Protein AF-A0A359G5R8-F1 (afdb_monomer)

Mean predicted aligned error: 10.78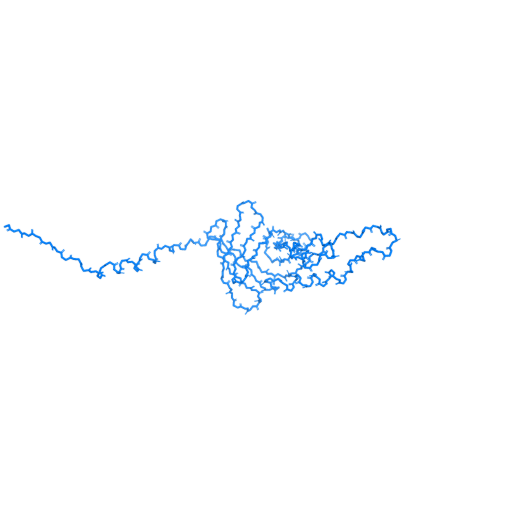 Å

Solvent-accessible surface area (backbone atoms only — not comparable to full-atom values): 10399 Å² total; per-residue (Å²): 138,81,87,88,82,82,87,82,71,76,69,67,63,61,62,54,60,67,60,62,74,72,73,79,70,81,70,59,66,68,80,46,75,49,66,37,45,25,67,41,64,44,44,51,71,41,53,63,79,73,74,83,76,75,92,55,101,80,64,80,78,71,73,51,73,66,58,50,49,52,50,28,51,50,48,42,71,66,47,78,53,42,57,61,7,32,44,35,42,36,26,46,47,97,46,29,34,45,24,44,38,22,40,44,64,92,53,80,71,40,65,34,36,35,42,30,56,87,94,52,61,38,40,36,41,38,38,88,89,46,75,47,64,29,37,65,44,69,42,65,85,42,96,93,48,77,40,16,30,24,39,36,32,84,42,36,69,65,49,32,70,76,40,65,89,49,53,58,71,39,31,35,37,37,41,35,29,79,30,72,96

Structure (mmCIF, N/CA/C/O backbone):
data_AF-A0A359G5R8-F1
#
_entry.id   AF-A0A359G5R8-F1
#
loop_
_atom_site.group_PDB
_atom_site.id
_atom_site.type_symbol
_atom_site.label_atom_id
_atom_site.label_alt_id
_atom_site.label_comp_id
_atom_site.label_asym_id
_atom_site.label_entity_id
_atom_site.label_seq_id
_atom_site.pdbx_PDB_ins_code
_atom_site.Cartn_x
_atom_site.Cartn_y
_atom_site.Cartn_z
_atom_site.occupancy
_atom_site.B_iso_or_equiv
_atom_site.auth_seq_id
_atom_site.auth_comp_id
_atom_site.auth_asym_id
_atom_site.auth_atom_id
_atom_site.pdbx_PDB_model_num
ATOM 1 N N . MET A 1 1 ? -23.939 -38.063 70.266 1.00 45.81 1 MET A N 1
ATOM 2 C CA . MET A 1 1 ? -22.765 -38.152 69.369 1.00 45.81 1 MET A CA 1
ATOM 3 C C . MET A 1 1 ? -23.218 -39.040 68.220 1.00 45.81 1 MET A C 1
ATOM 5 O O . MET A 1 1 ? -23.636 -40.144 68.510 1.00 45.81 1 MET A O 1
ATOM 9 N N . THR A 1 2 ? -23.383 -38.600 66.973 1.00 36.69 2 THR A N 1
ATOM 10 C CA . THR A 1 2 ? -22.440 -37.841 66.140 1.00 36.69 2 THR A CA 1
ATOM 11 C C . THR A 1 2 ? -23.207 -37.285 64.925 1.00 36.69 2 THR A C 1
ATOM 13 O O . THR A 1 2 ? -23.845 -38.054 64.215 1.00 36.69 2 THR A O 1
ATOM 16 N N . THR A 1 3 ? -23.170 -35.973 64.682 1.00 45.62 3 THR A N 1
ATOM 17 C CA . THR A 1 3 ? -23.348 -35.385 63.332 1.00 45.62 3 THR A CA 1
ATOM 18 C C . THR A 1 3 ? -22.012 -35.567 62.597 1.00 45.62 3 THR A C 1
ATOM 20 O O . THR A 1 3 ? -20.987 -35.470 63.279 1.00 45.62 3 THR A O 1
ATOM 23 N N . PRO A 1 4 ? -21.945 -35.800 61.268 1.00 53.62 4 PRO A N 1
ATOM 24 C CA . PRO A 1 4 ? -22.135 -34.711 60.288 1.00 53.62 4 PRO A CA 1
ATOM 25 C C . PRO A 1 4 ? -22.633 -35.242 58.901 1.00 53.62 4 PRO A C 1
ATOM 27 O O . PRO A 1 4 ? -23.044 -36.389 58.826 1.00 53.62 4 PRO A O 1
ATOM 30 N N . LEU A 1 5 ? -22.697 -34.568 57.744 1.00 40.78 5 LEU A N 1
ATOM 31 C CA . LEU A 1 5 ? -22.328 -33.246 57.226 1.00 40.78 5 LEU A CA 1
ATOM 32 C C . LEU A 1 5 ? -23.164 -33.023 55.936 1.00 40.78 5 LEU A C 1
ATOM 34 O O . LEU A 1 5 ? -23.549 -33.971 55.255 1.00 40.78 5 LEU A O 1
ATOM 38 N N . ARG A 1 6 ? -23.458 -31.759 55.630 1.00 49.22 6 ARG A N 1
ATOM 39 C CA . ARG A 1 6 ? -24.268 -31.259 54.505 1.00 49.22 6 ARG A CA 1
ATOM 40 C C . ARG A 1 6 ? -23.748 -31.626 53.102 1.00 49.22 6 ARG A C 1
ATOM 42 O O . ARG A 1 6 ? -22.568 -31.475 52.823 1.00 49.22 6 ARG A O 1
ATOM 49 N N . ASN A 1 7 ? -24.708 -31.951 52.229 1.00 56.34 7 ASN A N 1
ATOM 50 C CA . ASN A 1 7 ? -24.998 -31.369 50.903 1.00 56.34 7 ASN A CA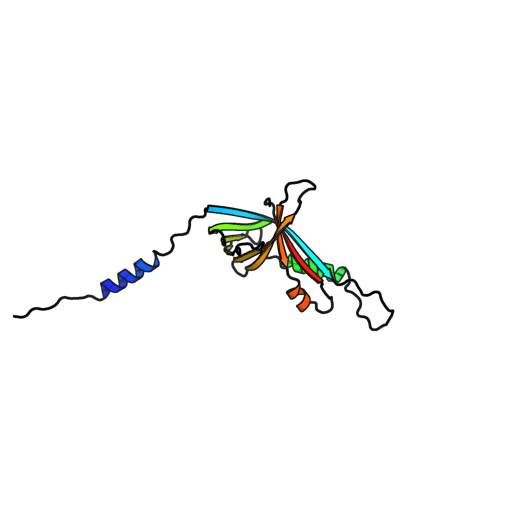 1
ATOM 51 C C . ASN A 1 7 ? -23.900 -30.536 50.204 1.00 56.34 7 ASN A C 1
ATOM 53 O O . ASN A 1 7 ? -23.589 -29.439 50.664 1.00 56.34 7 ASN A O 1
ATOM 57 N N . THR A 1 8 ? -23.518 -30.944 48.991 1.00 44.78 8 THR A N 1
ATOM 58 C CA . THR A 1 8 ? -23.083 -30.029 47.921 1.00 44.78 8 THR A CA 1
ATOM 59 C C . THR A 1 8 ? -23.628 -30.504 46.571 1.00 44.78 8 THR A C 1
ATOM 61 O O . THR A 1 8 ? -23.143 -31.449 45.956 1.00 44.78 8 THR A O 1
ATOM 64 N N . SER A 1 9 ? -24.699 -29.842 46.131 1.00 51.94 9 SER A N 1
ATOM 65 C CA . SER A 1 9 ? -25.344 -30.056 44.835 1.00 51.94 9 SER A CA 1
ATOM 66 C C . SER A 1 9 ? -24.442 -29.572 43.681 1.00 51.94 9 SER A C 1
ATOM 68 O O . SER A 1 9 ? -23.981 -28.430 43.721 1.00 51.94 9 SER A O 1
ATOM 70 N N . PRO A 1 10 ? -24.232 -30.375 42.621 1.00 51.50 10 PRO A N 1
ATOM 71 C CA . PRO A 1 10 ? -23.293 -30.074 41.531 1.00 51.50 10 PRO A CA 1
ATOM 72 C C . PRO A 1 10 ? -23.739 -28.922 40.613 1.00 51.50 10 PRO A C 1
ATOM 74 O O . PRO A 1 10 ? -22.965 -28.462 39.778 1.00 51.50 10 PRO A O 1
ATOM 77 N N . GLN A 1 11 ? -24.967 -28.417 40.769 1.00 50.72 11 GLN A N 1
ATOM 78 C CA . GLN A 1 11 ? -25.509 -27.361 39.908 1.00 50.72 11 GLN A CA 1
ATOM 79 C C . GLN A 1 11 ? -24.994 -25.950 40.238 1.00 50.72 11 GLN A C 1
ATOM 81 O O . GLN A 1 11 ? -25.035 -25.079 39.375 1.00 50.72 11 GLN A O 1
ATOM 86 N N . LEU A 1 12 ? -24.444 -25.720 41.438 1.00 47.97 12 LEU A N 1
ATOM 87 C CA . LEU A 1 12 ? -23.851 -24.422 41.793 1.00 47.97 12 LEU A CA 1
ATOM 88 C C . LEU A 1 12 ? -22.466 -24.190 41.164 1.00 47.97 12 LEU A C 1
ATOM 90 O O . LEU A 1 12 ? -22.088 -23.039 40.967 1.00 47.97 12 LEU A O 1
ATOM 94 N N . LEU A 1 13 ? -21.727 -25.247 40.799 1.00 48.03 13 LEU A N 1
ATOM 95 C CA . LEU A 1 13 ? -20.424 -25.096 40.135 1.00 48.03 13 LEU A CA 1
ATOM 96 C C . LEU A 1 13 ? -20.556 -24.707 38.653 1.00 48.03 13 LEU A C 1
ATOM 98 O O . LEU A 1 13 ? -19.717 -23.975 38.136 1.00 48.03 13 LEU A O 1
ATOM 102 N N . ALA A 1 14 ? -21.613 -25.162 37.974 1.00 48.62 14 ALA A N 1
ATOM 103 C CA . ALA A 1 14 ? -21.797 -24.911 36.543 1.00 48.62 14 ALA A CA 1
ATOM 104 C C . ALA A 1 14 ? -22.189 -23.453 36.231 1.00 48.62 14 ALA A C 1
ATOM 106 O O . ALA A 1 14 ? -21.777 -22.914 35.207 1.00 48.62 14 ALA A O 1
ATOM 107 N N . ALA A 1 15 ? -22.925 -22.784 37.125 1.00 47.44 15 ALA A N 1
ATOM 108 C CA . ALA A 1 15 ? -23.324 -21.388 36.929 1.00 47.44 15 ALA A CA 1
ATOM 109 C C . ALA A 1 15 ? -22.165 -20.389 37.135 1.00 47.44 15 ALA A C 1
ATOM 111 O O . ALA A 1 15 ? -22.156 -19.323 36.526 1.00 47.44 15 ALA A O 1
ATOM 112 N N . ALA A 1 16 ? -21.158 -20.739 37.945 1.00 49.91 16 ALA A N 1
ATOM 113 C CA . ALA A 1 16 ? -19.998 -19.880 38.190 1.00 49.91 16 ALA A CA 1
ATOM 114 C C . ALA A 1 16 ? -19.023 -19.834 36.997 1.00 49.91 16 ALA A C 1
ATOM 116 O O . ALA A 1 16 ? -18.408 -18.801 36.749 1.00 49.91 16 ALA A O 1
ATOM 117 N N . ALA A 1 17 ? -18.918 -20.916 36.218 1.00 45.03 17 ALA A N 1
ATOM 118 C CA . ALA A 1 17 ? -18.025 -20.971 35.057 1.00 45.03 17 ALA A CA 1
ATOM 119 C C . ALA A 1 17 ? -18.526 -20.134 33.863 1.00 45.03 17 ALA A C 1
ATOM 121 O O . ALA A 1 17 ? -17.714 -19.636 33.089 1.00 45.03 17 ALA A O 1
ATOM 122 N N . ALA A 1 18 ? -19.841 -19.926 33.731 1.00 48.44 18 ALA A N 1
ATOM 123 C CA . ALA A 1 18 ? -20.414 -19.133 32.640 1.00 48.44 18 ALA A CA 1
ATOM 124 C C . ALA A 1 18 ? -20.313 -17.610 32.864 1.00 48.44 18 ALA A C 1
ATOM 126 O O . ALA A 1 18 ? -20.265 -16.862 31.891 1.00 48.44 18 ALA A O 1
ATOM 127 N N . LEU A 1 19 ? -20.233 -17.133 34.116 1.00 48.88 19 LEU A N 1
ATOM 128 C CA . LEU A 1 19 ? -20.060 -15.700 34.406 1.00 48.88 19 LEU A CA 1
ATOM 129 C C . LEU A 1 19 ? -18.599 -15.222 34.331 1.00 48.88 19 LEU A C 1
ATOM 131 O O . LEU A 1 19 ? -18.364 -14.035 34.125 1.00 48.88 19 LEU A O 1
ATOM 135 N N . LEU A 1 20 ? -17.614 -16.117 34.461 1.00 46.56 20 LEU A N 1
ATOM 136 C CA . LEU A 1 20 ? -16.190 -15.748 34.462 1.00 46.56 20 LEU A CA 1
ATOM 137 C C . LEU A 1 20 ? -15.604 -15.486 33.062 1.00 46.56 20 LEU A C 1
ATOM 139 O O . LEU A 1 20 ? -14.573 -14.831 32.960 1.00 46.56 20 LEU A O 1
ATOM 143 N N . LEU A 1 21 ? -16.265 -15.921 31.983 1.00 49.50 21 LEU A N 1
ATOM 144 C CA . LEU A 1 21 ? -15.821 -15.656 30.602 1.00 49.50 21 LEU A CA 1
ATOM 145 C C . LEU A 1 21 ? -16.296 -14.306 30.038 1.00 49.50 21 LEU A C 1
ATOM 147 O O . LEU A 1 21 ? -15.814 -13.890 28.990 1.00 49.50 21 LEU A O 1
ATOM 151 N N . ALA A 1 22 ? -17.202 -13.603 30.723 1.00 51.53 22 ALA A N 1
ATOM 152 C CA . ALA A 1 22 ? -17.686 -12.287 30.297 1.00 51.53 22 ALA A CA 1
ATOM 153 C C . ALA A 1 22 ? -16.902 -11.109 30.915 1.00 51.53 22 ALA A C 1
ATOM 155 O O . ALA A 1 22 ? -17.169 -9.959 30.581 1.00 51.53 22 ALA A O 1
ATOM 156 N N . ALA A 1 23 ? -15.948 -11.376 31.817 1.00 47.00 23 ALA A N 1
ATOM 157 C CA . ALA A 1 23 ? -15.304 -10.357 32.654 1.00 47.00 23 ALA A CA 1
ATOM 158 C C . ALA A 1 23 ? -13.842 -10.026 32.276 1.00 47.00 23 ALA A C 1
ATOM 160 O O . ALA A 1 23 ? -13.153 -9.379 33.056 1.00 47.00 23 ALA A O 1
ATOM 161 N N . CYS A 1 24 ? -13.356 -10.439 31.098 1.00 52.59 24 CYS A N 1
ATOM 162 C CA . CYS A 1 24 ? -11.994 -10.116 30.630 1.00 52.59 24 CYS A CA 1
ATOM 163 C C . CYS A 1 24 ? -11.942 -9.349 29.297 1.00 52.59 24 CYS A C 1
ATOM 165 O O . CYS A 1 24 ? -10.911 -9.354 28.633 1.00 52.59 24 CYS A O 1
ATOM 167 N N . SER A 1 25 ? -13.016 -8.660 28.907 1.00 51.50 25 SER A N 1
ATOM 168 C CA . SER A 1 25 ? -12.955 -7.650 27.841 1.00 51.50 25 SER A CA 1
ATOM 169 C C . SER A 1 25 ? -13.329 -6.285 28.400 1.00 51.50 25 SER A C 1
ATOM 171 O O . SER A 1 25 ? -14.321 -5.685 27.994 1.00 51.50 25 SER A O 1
ATOM 173 N N . GLU A 1 26 ? -12.525 -5.769 29.331 1.00 51.66 26 GLU A N 1
ATOM 174 C CA . GLU A 1 26 ? -12.344 -4.319 29.362 1.00 51.66 26 GLU A CA 1
ATOM 175 C C . GLU A 1 26 ? -11.724 -3.961 28.010 1.00 51.66 26 GLU A C 1
ATOM 177 O O . GLU A 1 26 ? -10.530 -4.155 27.794 1.00 51.66 26 GLU A O 1
ATOM 182 N N . LYS A 1 27 ? -12.563 -3.549 27.050 1.00 57.28 27 LYS A N 1
ATOM 183 C CA . LYS A 1 27 ? -12.074 -2.873 25.852 1.00 57.28 27 LYS A CA 1
ATOM 184 C C . LYS A 1 27 ? -11.288 -1.675 26.359 1.00 57.28 27 LYS A C 1
ATOM 186 O O . LYS A 1 27 ? -11.877 -0.776 26.958 1.00 57.28 27 LYS A O 1
ATOM 191 N N . THR A 1 28 ? -9.977 -1.694 26.166 1.00 63.53 28 THR A N 1
ATOM 192 C CA . THR A 1 28 ? -9.157 -0.501 26.323 1.00 63.53 28 THR A CA 1
ATOM 193 C C . THR A 1 28 ? -9.787 0.587 25.462 1.00 63.53 28 THR A C 1
ATOM 195 O O . THR A 1 28 ? -10.056 0.379 24.280 1.00 63.53 28 THR A O 1
ATOM 198 N N . GLU A 1 29 ? -10.156 1.698 26.094 1.00 82.25 29 GLU A N 1
ATOM 199 C CA . GLU A 1 29 ? -10.833 2.805 25.427 1.00 82.25 29 GLU A CA 1
ATOM 200 C C . GLU A 1 29 ? -9.934 3.345 24.307 1.00 82.25 29 GLU A C 1
ATOM 202 O O . GLU A 1 29 ? -8.740 3.572 24.515 1.00 82.25 29 GLU A O 1
ATOM 207 N N . THR A 1 30 ? -10.495 3.534 23.111 1.00 87.75 30 THR A N 1
ATOM 208 C CA . THR A 1 30 ? -9.775 4.159 21.999 1.00 87.75 30 THR A CA 1
ATOM 209 C C . THR A 1 30 ? -9.411 5.587 22.386 1.00 87.75 30 THR A C 1
ATOM 211 O O . THR A 1 30 ? -10.293 6.400 22.656 1.00 87.75 30 THR A O 1
ATOM 214 N N . PHE A 1 31 ? -8.122 5.919 22.382 1.00 91.12 31 PHE A N 1
ATOM 215 C CA . PHE A 1 31 ? -7.662 7.270 22.722 1.00 91.12 31 PHE A CA 1
ATOM 216 C C . PHE A 1 31 ? -7.248 8.092 21.496 1.00 91.12 31 PHE A C 1
ATOM 218 O O . PHE A 1 31 ? -7.104 9.311 21.593 1.00 91.12 31 PHE A O 1
ATOM 225 N N . TYR A 1 32 ? -7.048 7.453 20.340 1.00 92.44 32 TYR A N 1
ATOM 226 C CA . TYR A 1 32 ? -6.721 8.126 19.086 1.00 92.44 32 TYR A CA 1
ATOM 227 C C . TYR A 1 32 ? -7.211 7.310 17.887 1.00 92.44 32 TYR A C 1
ATOM 229 O O . TYR A 1 32 ? -7.066 6.092 17.866 1.00 92.44 32 TYR A O 1
ATOM 237 N N . THR A 1 33 ? -7.741 7.992 16.874 1.00 95.62 33 THR A N 1
ATOM 238 C CA . THR A 1 33 ? -8.158 7.381 15.608 1.00 95.62 33 THR A CA 1
ATOM 239 C C . THR A 1 33 ? -7.456 8.086 14.460 1.00 95.62 33 THR A C 1
ATOM 241 O O . THR A 1 33 ? -7.509 9.314 14.351 1.00 95.62 33 THR A O 1
ATOM 244 N N . ALA A 1 34 ? -6.841 7.309 13.573 1.00 95.81 34 ALA A N 1
ATOM 245 C CA . ALA A 1 34 ? -6.299 7.794 12.312 1.00 95.81 34 ALA A CA 1
ATOM 246 C C . ALA A 1 34 ? -7.020 7.120 11.148 1.00 95.81 34 ALA A C 1
ATOM 248 O O . ALA A 1 34 ? -7.109 5.897 11.084 1.00 95.81 34 ALA A O 1
ATOM 249 N N . ARG A 1 35 ? -7.511 7.917 10.201 1.00 97.56 35 ARG A N 1
ATOM 250 C CA . ARG A 1 35 ? -8.093 7.420 8.955 1.00 97.56 35 ARG A CA 1
ATOM 251 C C . ARG A 1 35 ? -7.178 7.773 7.794 1.00 97.56 35 ARG A C 1
ATOM 253 O O . ARG A 1 35 ? -6.725 8.911 7.703 1.00 97.56 35 ARG A O 1
ATOM 260 N N . TYR A 1 36 ? -6.940 6.802 6.924 1.00 97.94 36 TYR A N 1
ATOM 261 C CA . TYR A 1 36 ? -6.116 6.896 5.727 1.00 97.94 36 TYR A CA 1
ATOM 262 C C . TYR A 1 36 ? -6.964 6.530 4.514 1.00 97.94 36 TYR A C 1
ATOM 264 O O . TYR A 1 36 ? -7.083 5.357 4.160 1.00 97.94 36 TYR A O 1
ATOM 272 N N . ASP A 1 37 ? -7.587 7.536 3.904 1.00 98.19 37 ASP A N 1
ATOM 273 C CA . ASP A 1 37 ? -8.301 7.376 2.638 1.00 98.19 37 ASP A CA 1
ATOM 274 C C . ASP A 1 37 ? -7.290 7.297 1.490 1.00 98.19 37 ASP A C 1
ATOM 276 O O . ASP A 1 37 ? -6.455 8.194 1.331 1.00 98.19 37 ASP A O 1
ATOM 280 N N . ILE A 1 38 ? -7.353 6.222 0.701 1.00 98.31 38 ILE A N 1
ATOM 281 C CA . ILE A 1 38 ? -6.423 5.982 -0.403 1.00 98.31 38 ILE A CA 1
ATOM 282 C C . ILE A 1 38 ? -6.845 6.821 -1.603 1.00 98.31 38 ILE A C 1
ATOM 284 O O . ILE A 1 38 ? -7.940 6.672 -2.133 1.00 98.31 38 ILE A O 1
ATOM 288 N N . LEU A 1 39 ? -5.961 7.699 -2.064 1.00 98.00 39 LEU A N 1
ATOM 289 C CA . LEU A 1 39 ? -6.188 8.549 -3.231 1.00 98.00 39 LEU A CA 1
ATOM 290 C C . LEU A 1 39 ? -5.790 7.850 -4.528 1.00 98.00 39 LEU A C 1
ATOM 292 O O . LEU A 1 39 ? -6.471 7.980 -5.543 1.00 98.00 39 LEU A O 1
ATOM 296 N N . ARG A 1 40 ? -4.672 7.125 -4.499 1.00 98.00 40 ARG A N 1
ATOM 297 C CA . ARG A 1 40 ? -4.135 6.389 -5.645 1.00 98.00 40 ARG A CA 1
ATOM 298 C C . ARG A 1 40 ? -3.138 5.336 -5.192 1.00 98.00 40 ARG A C 1
ATOM 300 O O . ARG A 1 40 ? -2.542 5.450 -4.120 1.00 98.00 40 ARG A O 1
ATOM 307 N N . VAL A 1 41 ? -2.938 4.355 -6.060 1.00 98.56 41 VAL A N 1
ATOM 308 C CA . VAL A 1 41 ? -1.945 3.298 -5.893 1.00 98.56 41 VAL A CA 1
ATOM 309 C C . VAL A 1 41 ? -1.023 3.307 -7.099 1.00 98.56 41 VAL A C 1
ATOM 311 O O . VAL A 1 41 ? -1.492 3.349 -8.234 1.00 98.56 41 VAL A O 1
ATOM 314 N N . GLU A 1 42 ? 0.280 3.266 -6.856 1.00 98.44 42 GLU A N 1
ATOM 315 C CA . GLU A 1 42 ? 1.299 3.189 -7.901 1.00 98.44 42 GLU A CA 1
ATOM 316 C C . GLU A 1 42 ? 2.330 2.117 -7.577 1.00 98.44 42 GLU A C 1
ATOM 318 O O . GLU A 1 42 ? 2.511 1.725 -6.423 1.00 98.44 42 GLU A O 1
ATOM 323 N N . ALA A 1 43 ? 3.034 1.672 -8.611 1.00 98.50 43 ALA A N 1
ATOM 324 C CA . ALA A 1 43 ? 4.156 0.763 -8.488 1.00 98.50 43 ALA A CA 1
ATOM 325 C C . ALA A 1 43 ? 5.432 1.433 -8.996 1.00 98.50 43 ALA A C 1
ATOM 327 O O . ALA A 1 43 ? 5.420 2.114 -10.021 1.00 98.50 43 ALA A O 1
ATOM 328 N N . LEU A 1 44 ? 6.536 1.202 -8.293 1.00 97.62 44 LEU A N 1
ATOM 329 C CA . LEU A 1 44 ? 7.882 1.492 -8.777 1.00 97.62 44 LEU A CA 1
ATOM 330 C C . LEU A 1 44 ? 8.575 0.152 -9.012 1.00 97.62 44 LEU A C 1
ATOM 332 O O . LEU A 1 44 ? 8.693 -0.658 -8.090 1.00 97.62 44 LEU A O 1
ATOM 336 N N . VAL A 1 45 ? 9.019 -0.057 -10.248 1.00 97.75 45 VAL A N 1
ATOM 337 C CA . VAL A 1 45 ? 9.707 -1.268 -10.694 1.00 97.75 45 VAL A CA 1
ATOM 338 C C . VAL A 1 45 ? 11.038 -0.843 -11.290 1.00 97.75 45 VAL A C 1
ATOM 340 O O . VAL A 1 45 ? 11.081 -0.112 -12.274 1.00 97.75 45 VAL A O 1
ATOM 343 N N . GLU A 1 46 ? 12.125 -1.297 -10.685 1.00 94.62 46 GLU A N 1
ATOM 344 C CA . GLU A 1 46 ? 13.485 -1.022 -11.132 1.00 94.62 46 GLU A CA 1
ATOM 345 C C . GLU A 1 46 ? 14.189 -2.345 -11.407 1.00 94.62 46 GLU A C 1
ATOM 347 O O . GLU A 1 46 ? 14.087 -3.290 -10.621 1.00 94.62 46 GLU A O 1
ATOM 352 N N . GLN A 1 47 ? 14.945 -2.393 -12.497 1.00 91.81 47 GLN A N 1
ATOM 353 C CA . GLN A 1 47 ? 15.837 -3.496 -12.849 1.00 91.81 47 GLN A CA 1
ATOM 354 C C . GLN A 1 47 ? 17.295 -3.055 -12.746 1.00 91.81 47 GLN A C 1
ATOM 356 O O . GLN A 1 47 ? 17.591 -1.861 -12.655 1.00 91.81 47 GLN A O 1
ATOM 361 N N . ALA A 1 48 ? 18.223 -4.007 -12.792 1.00 86.38 48 ALA A N 1
ATOM 362 C CA . ALA A 1 48 ? 19.621 -3.655 -12.985 1.00 86.38 48 ALA A CA 1
ATOM 363 C C . ALA A 1 48 ? 19.814 -2.937 -14.323 1.00 86.38 48 ALA A C 1
ATOM 365 O O . ALA A 1 48 ? 19.221 -3.308 -15.337 1.00 86.38 48 ALA A O 1
ATOM 366 N N . ALA A 1 49 ? 20.673 -1.917 -14.330 1.00 75.56 49 ALA A N 1
ATOM 367 C CA . ALA A 1 49 ? 21.112 -1.326 -15.582 1.00 75.56 49 ALA A CA 1
ATOM 368 C C . ALA A 1 49 ? 21.721 -2.430 -16.465 1.00 75.56 49 ALA A C 1
ATOM 370 O O . ALA A 1 49 ? 22.499 -3.239 -15.948 1.00 75.56 49 ALA A O 1
ATOM 371 N N . PRO A 1 50 ? 21.384 -2.481 -17.765 1.00 65.00 50 PRO A N 1
ATOM 372 C CA . PRO A 1 50 ? 21.993 -3.449 -18.659 1.00 65.00 50 PRO A CA 1
ATOM 373 C C . PRO A 1 50 ? 23.507 -3.246 -18.645 1.00 65.00 50 PRO A C 1
ATOM 375 O O . PRO A 1 50 ? 23.994 -2.120 -18.780 1.00 65.00 50 PRO A O 1
ATOM 378 N N . GLU A 1 51 ? 24.251 -4.332 -18.455 1.00 61.84 51 GLU A N 1
ATOM 379 C CA . GLU A 1 51 ? 25.704 -4.294 -18.567 1.00 61.84 51 GLU A CA 1
ATOM 380 C C . GLU A 1 51 ? 26.059 -3.808 -19.987 1.00 61.84 51 GLU A C 1
ATOM 382 O O . GLU A 1 51 ? 25.428 -4.257 -20.953 1.00 61.84 51 GLU A O 1
ATOM 387 N N . PRO A 1 52 ? 26.985 -2.841 -20.157 1.00 57.75 52 PRO A N 1
ATOM 388 C CA . PRO A 1 52 ? 27.304 -2.301 -21.472 1.00 57.75 52 PRO A CA 1
ATOM 389 C C . PRO A 1 52 ? 27.721 -3.443 -22.400 1.00 57.75 52 PRO A C 1
ATOM 391 O O . PRO A 1 52 ? 28.707 -4.131 -22.149 1.00 57.75 52 PRO A O 1
ATOM 394 N N . ALA A 1 53 ? 26.927 -3.654 -23.451 1.00 54.56 53 ALA A N 1
ATOM 395 C CA . ALA A 1 53 ? 27.017 -4.814 -24.321 1.00 54.56 53 ALA A CA 1
ATOM 396 C C . ALA A 1 53 ? 28.430 -4.984 -24.902 1.00 54.56 53 ALA A C 1
ATOM 398 O O . ALA A 1 53 ? 28.827 -4.284 -25.834 1.00 54.56 53 ALA A O 1
ATOM 399 N N . ALA A 1 54 ? 29.175 -5.975 -24.413 1.00 52.72 54 ALA A N 1
ATOM 400 C CA . ALA A 1 54 ? 30.145 -6.649 -25.259 1.00 52.72 54 ALA A CA 1
ATOM 401 C C . ALA A 1 54 ? 29.322 -7.471 -26.255 1.00 52.72 54 ALA A C 1
ATOM 403 O O . ALA A 1 54 ? 28.721 -8.471 -25.868 1.00 52.72 54 ALA A O 1
ATOM 404 N N . ALA A 1 55 ? 29.220 -6.997 -27.501 1.00 51.16 55 ALA A N 1
ATOM 405 C CA . ALA A 1 55 ? 28.454 -7.633 -28.570 1.00 51.16 55 ALA A CA 1
ATOM 406 C C . ALA A 1 55 ? 28.809 -9.127 -28.685 1.00 51.16 55 ALA A C 1
ATOM 408 O O . ALA A 1 55 ? 29.822 -9.498 -29.274 1.00 51.16 55 ALA A O 1
ATOM 409 N N . SER A 1 56 ? 27.973 -9.962 -28.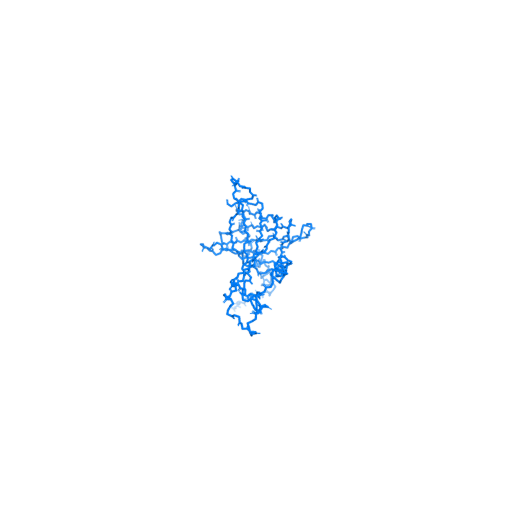077 1.00 57.16 56 SER A N 1
ATOM 410 C CA . SER A 1 56 ? 28.044 -11.418 -28.078 1.00 57.16 56 SER A CA 1
ATOM 411 C C . SER A 1 56 ? 26.604 -11.900 -28.207 1.00 57.16 56 SER A C 1
ATOM 413 O O . SER A 1 56 ? 25.737 -11.419 -27.480 1.00 57.16 56 SER A O 1
ATOM 415 N N . ASP A 1 57 ? 26.350 -12.829 -29.125 1.00 56.88 57 ASP A N 1
ATOM 416 C CA . ASP A 1 57 ? 25.010 -13.343 -29.475 1.00 56.88 57 ASP A CA 1
ATOM 417 C C . ASP A 1 57 ? 24.330 -14.146 -28.335 1.00 56.88 57 ASP A C 1
ATOM 419 O O . ASP A 1 57 ? 23.204 -14.605 -28.486 1.00 56.88 57 ASP A O 1
ATOM 423 N N . ASP A 1 58 ? 25.012 -14.308 -27.193 1.00 57.03 58 ASP A N 1
ATOM 424 C CA . ASP A 1 58 ? 24.602 -15.122 -26.036 1.00 57.03 58 ASP A CA 1
ATOM 425 C C . ASP A 1 58 ? 24.153 -14.293 -24.811 1.00 57.03 58 ASP A C 1
ATOM 427 O O . ASP A 1 58 ? 23.807 -14.862 -23.773 1.00 57.03 58 ASP A O 1
ATOM 431 N N . THR A 1 59 ? 24.151 -12.955 -24.884 1.00 56.88 59 THR A N 1
ATOM 432 C CA . THR A 1 59 ? 23.675 -12.117 -23.768 1.00 56.88 59 THR A CA 1
ATOM 433 C C . THR A 1 59 ? 22.142 -12.082 -23.754 1.00 56.88 59 THR A C 1
ATOM 435 O O . THR A 1 59 ? 21.548 -11.633 -24.739 1.00 56.88 59 THR A O 1
ATOM 438 N N . PRO A 1 60 ? 21.468 -12.488 -22.657 1.00 56.16 60 PRO A N 1
ATOM 439 C CA . PRO A 1 60 ? 20.026 -12.317 -22.529 1.00 56.16 60 PRO A CA 1
ATOM 440 C C . PRO A 1 60 ? 19.660 -10.842 -22.704 1.00 56.16 60 PRO A C 1
ATOM 442 O O . PRO A 1 60 ? 20.229 -9.973 -22.040 1.00 56.16 60 PRO A O 1
ATOM 445 N N . ALA A 1 61 ? 18.728 -10.552 -23.612 1.00 59.53 61 ALA A N 1
ATOM 446 C CA . ALA A 1 61 ? 18.244 -9.193 -23.809 1.00 59.53 61 ALA A CA 1
ATOM 447 C C . ALA A 1 61 ? 17.682 -8.645 -22.487 1.00 59.53 61 ALA A C 1
ATOM 449 O O . ALA A 1 61 ? 16.938 -9.338 -21.789 1.00 59.53 61 ALA A O 1
ATOM 450 N N . ALA A 1 62 ? 18.040 -7.403 -22.151 1.00 65.88 62 ALA A N 1
ATOM 451 C CA . ALA A 1 62 ? 17.464 -6.711 -21.006 1.00 65.88 62 ALA A CA 1
ATOM 452 C C . ALA A 1 62 ? 15.927 -6.672 -21.123 1.00 65.88 62 ALA A C 1
ATOM 454 O O . ALA A 1 62 ? 15.412 -6.618 -22.248 1.00 65.88 62 ALA A O 1
ATOM 455 N N . PRO A 1 63 ? 15.188 -6.679 -19.999 1.00 70.00 63 PRO A N 1
ATOM 456 C CA . PRO A 1 63 ? 13.738 -6.560 -20.044 1.00 70.00 63 PRO A CA 1
ATOM 457 C C . PRO A 1 63 ? 13.328 -5.306 -20.804 1.00 70.00 63 PRO A C 1
ATOM 459 O O . PRO A 1 63 ? 13.947 -4.248 -20.671 1.00 70.00 63 PRO A O 1
ATOM 462 N N . THR A 1 64 ? 12.276 -5.435 -21.604 1.00 79.62 64 THR A N 1
ATOM 463 C CA . THR A 1 64 ? 11.682 -4.294 -22.291 1.00 79.62 64 THR A CA 1
ATOM 464 C C . THR A 1 64 ? 10.908 -3.434 -21.295 1.00 79.62 64 THR A C 1
ATOM 466 O O . THR A 1 64 ? 10.361 -3.943 -20.313 1.00 79.62 64 THR A O 1
ATOM 469 N N . ASP A 1 65 ? 10.782 -2.138 -21.585 1.00 86.31 65 ASP A N 1
ATOM 470 C CA . ASP A 1 65 ? 9.929 -1.226 -20.806 1.00 86.31 65 ASP A CA 1
ATOM 471 C C . ASP A 1 65 ? 8.483 -1.749 -20.693 1.00 86.31 65 ASP A C 1
ATOM 473 O O . ASP A 1 65 ? 7.817 -1.549 -19.680 1.00 86.31 65 ASP A O 1
ATOM 477 N N . GLU A 1 66 ? 8.011 -2.486 -21.703 1.00 90.38 66 GLU A N 1
ATOM 478 C CA . GLU A 1 66 ? 6.702 -3.145 -21.703 1.00 90.38 66 GLU A CA 1
ATOM 479 C C . GLU A 1 66 ? 6.589 -4.239 -20.628 1.00 90.38 66 GLU A C 1
ATOM 481 O O . GLU A 1 66 ? 5.570 -4.319 -19.942 1.00 90.38 66 GLU A O 1
ATOM 486 N N . ALA A 1 67 ? 7.635 -5.046 -20.422 1.00 92.00 67 ALA A N 1
ATOM 487 C CA . ALA A 1 67 ? 7.648 -6.071 -19.378 1.00 92.00 67 ALA A CA 1
ATOM 488 C C . ALA A 1 67 ? 7.628 -5.446 -17.972 1.00 92.00 67 ALA A C 1
ATOM 490 O O . ALA A 1 67 ? 6.883 -5.899 -17.100 1.00 92.00 67 ALA A O 1
ATOM 491 N N . LEU A 1 68 ? 8.396 -4.372 -17.759 1.00 94.12 68 LEU A N 1
ATOM 492 C CA . LEU A 1 68 ? 8.387 -3.640 -16.489 1.00 94.12 68 LEU A CA 1
ATOM 493 C C . LEU A 1 68 ? 7.037 -2.955 -16.239 1.00 94.12 68 LEU A C 1
ATOM 495 O O . LEU A 1 68 ? 6.529 -2.989 -15.118 1.00 94.12 68 LEU A O 1
ATOM 499 N N . ALA A 1 69 ? 6.419 -2.391 -17.280 1.00 95.31 69 ALA A N 1
ATOM 500 C CA . ALA A 1 69 ? 5.086 -1.802 -17.197 1.00 95.31 69 ALA A CA 1
ATOM 501 C C . ALA A 1 69 ? 4.006 -2.848 -16.872 1.00 95.31 69 ALA A C 1
ATOM 503 O O . ALA A 1 69 ? 3.118 -2.578 -16.061 1.00 95.31 69 ALA A O 1
ATOM 504 N N . ALA A 1 70 ? 4.094 -4.053 -17.443 1.00 96.56 70 ALA A N 1
ATOM 505 C CA . ALA A 1 70 ? 3.187 -5.154 -17.118 1.00 96.56 70 ALA A CA 1
ATOM 506 C C . ALA A 1 70 ? 3.300 -5.566 -15.640 1.00 96.56 70 ALA A C 1
ATOM 508 O O . ALA A 1 70 ? 2.282 -5.747 -14.971 1.00 96.56 70 ALA A O 1
ATOM 509 N N . ILE A 1 71 ? 4.523 -5.632 -15.106 1.00 97.94 71 ILE A N 1
ATOM 510 C CA . ILE A 1 71 ? 4.765 -5.898 -13.681 1.00 97.94 71 ILE A CA 1
ATOM 511 C C . ILE A 1 71 ? 4.208 -4.774 -12.809 1.00 97.94 71 ILE A C 1
ATOM 513 O O . ILE A 1 71 ? 3.551 -5.048 -11.809 1.00 97.94 71 ILE A O 1
ATOM 517 N N . ALA A 1 72 ? 4.416 -3.512 -13.187 1.00 98.31 72 ALA A N 1
ATOM 518 C CA . ALA A 1 72 ? 3.856 -2.380 -12.455 1.00 98.31 72 ALA A CA 1
ATOM 519 C C . ALA A 1 72 ? 2.318 -2.452 -12.390 1.00 98.31 72 ALA A C 1
ATOM 521 O O . ALA A 1 72 ? 1.732 -2.234 -11.328 1.00 98.31 72 ALA A O 1
ATOM 522 N N . ALA A 1 73 ? 1.663 -2.816 -13.497 1.00 98.25 73 ALA A N 1
ATOM 523 C CA . ALA A 1 73 ? 0.218 -3.013 -13.537 1.00 98.25 73 ALA A CA 1
ATOM 524 C C . ALA A 1 73 ? -0.237 -4.184 -12.649 1.00 98.25 73 ALA A C 1
ATOM 526 O O . ALA A 1 73 ? -1.236 -4.053 -11.944 1.00 98.25 73 ALA A O 1
ATOM 527 N N . GLU A 1 74 ? 0.505 -5.297 -12.629 1.00 98.31 74 GLU A N 1
ATOM 528 C CA . GLU A 1 74 ? 0.243 -6.424 -11.724 1.00 98.31 74 GLU A CA 1
ATOM 529 C C . GLU A 1 74 ? 0.364 -6.009 -10.250 1.00 98.31 74 GLU A C 1
ATOM 531 O O . GLU A 1 74 ? -0.523 -6.306 -9.448 1.00 98.31 74 GLU A O 1
ATOM 536 N N . VAL A 1 75 ? 1.412 -5.259 -9.895 1.00 98.56 75 VAL A N 1
ATOM 537 C CA . VAL A 1 75 ? 1.618 -4.743 -8.535 1.00 98.56 75 VAL A CA 1
ATOM 538 C C . VAL A 1 75 ? 0.445 -3.868 -8.101 1.00 98.56 75 VAL A C 1
ATOM 540 O O . VAL A 1 75 ? -0.076 -4.057 -6.999 1.00 98.56 75 VAL A O 1
ATOM 543 N N . VAL A 1 76 ? -0.006 -2.947 -8.959 1.00 98.56 76 VAL A N 1
ATOM 544 C CA . VAL A 1 76 ? -1.175 -2.101 -8.674 1.00 98.56 76 VAL A CA 1
ATOM 545 C C . VAL A 1 76 ? -2.445 -2.948 -8.544 1.00 98.56 76 VAL A C 1
ATOM 547 O O . VAL A 1 76 ? -3.192 -2.768 -7.585 1.00 98.56 76 VAL A O 1
ATOM 550 N N . ALA A 1 77 ? -2.669 -3.907 -9.446 1.00 97.75 77 ALA A N 1
ATOM 551 C CA . ALA A 1 77 ? -3.826 -4.804 -9.401 1.00 97.75 77 ALA A CA 1
ATOM 552 C C . ALA A 1 77 ? -3.846 -5.709 -8.154 1.00 97.75 77 ALA A C 1
ATOM 554 O O . ALA A 1 77 ? -4.917 -6.094 -7.695 1.00 97.75 77 ALA A O 1
ATOM 555 N N . SER A 1 78 ? -2.676 -6.025 -7.590 1.00 95.81 78 SER A N 1
ATOM 556 C CA . SER A 1 78 ? -2.527 -6.804 -6.352 1.00 95.81 78 SER A CA 1
ATOM 557 C C . SER A 1 78 ? -2.714 -5.985 -5.068 1.00 95.81 78 SER A C 1
ATOM 559 O O . SER A 1 78 ? -2.566 -6.518 -3.967 1.00 95.81 78 SER A O 1
ATOM 561 N N . SER A 1 79 ? -2.981 -4.679 -5.176 1.00 96.94 79 SER A N 1
ATOM 562 C CA . SER A 1 79 ? -3.201 -3.836 -4.005 1.00 96.94 79 SER A CA 1
ATOM 563 C C . SER A 1 79 ? -4.419 -4.310 -3.204 1.00 96.94 79 SER A C 1
ATOM 565 O O . SER A 1 79 ? -5.478 -4.532 -3.791 1.00 96.94 79 SER A O 1
ATOM 567 N N . PRO A 1 80 ? -4.310 -4.429 -1.868 1.00 96.44 80 PRO A N 1
ATOM 568 C CA . PRO A 1 80 ? -5.436 -4.821 -1.030 1.00 96.44 80 PRO A CA 1
ATOM 569 C C . PRO A 1 80 ? -6.494 -3.719 -0.917 1.00 96.44 80 PRO A C 1
ATOM 571 O O . PRO A 1 80 ? -7.640 -4.012 -0.584 1.00 96.44 80 PRO A O 1
ATOM 574 N N . VAL A 1 81 ? -6.124 -2.460 -1.170 1.00 97.56 81 VAL A N 1
ATOM 575 C CA . VAL A 1 81 ? -7.021 -1.308 -1.072 1.00 97.56 81 VAL A CA 1
ATOM 576 C C . VAL A 1 81 ? -6.869 -0.444 -2.311 1.00 97.56 81 VAL A C 1
ATOM 578 O O . VAL A 1 81 ? -5.814 0.134 -2.559 1.00 97.56 81 VAL A O 1
ATOM 581 N N . VAL A 1 82 ? -7.942 -0.330 -3.089 1.00 97.50 82 VAL A N 1
ATOM 582 C CA . VAL A 1 82 ? -7.954 0.516 -4.285 1.00 97.50 82 VAL A CA 1
ATOM 583 C C . VAL A 1 82 ? -8.229 1.978 -3.927 1.00 97.50 82 VAL A C 1
ATOM 585 O O . VAL A 1 82 ? -8.623 2.308 -2.807 1.00 97.50 82 VAL A O 1
ATOM 588 N N . ALA A 1 83 ? -8.052 2.876 -4.898 1.00 97.50 83 ALA A N 1
ATOM 589 C CA . ALA A 1 83 ? -8.411 4.282 -4.741 1.00 97.50 83 ALA A CA 1
ATOM 590 C C . ALA A 1 83 ? -9.870 4.453 -4.263 1.00 97.50 83 ALA A C 1
ATOM 592 O O . ALA A 1 83 ? -10.798 3.835 -4.786 1.00 97.50 83 ALA A O 1
ATOM 593 N N . GLY A 1 84 ? -10.044 5.303 -3.253 1.00 97.56 84 GLY A N 1
ATOM 594 C CA . GLY A 1 84 ? -11.274 5.561 -2.508 1.00 97.56 84 GLY A CA 1
ATOM 595 C C . GLY A 1 84 ? -11.612 4.521 -1.425 1.00 97.56 84 GLY A C 1
ATOM 596 O O . GLY A 1 84 ? -12.596 4.702 -0.710 1.00 97.56 84 GLY A O 1
ATOM 597 N N . GLY A 1 85 ? -10.827 3.446 -1.292 1.00 98.12 85 GLY A N 1
ATOM 598 C CA . GLY A 1 85 ? -10.815 2.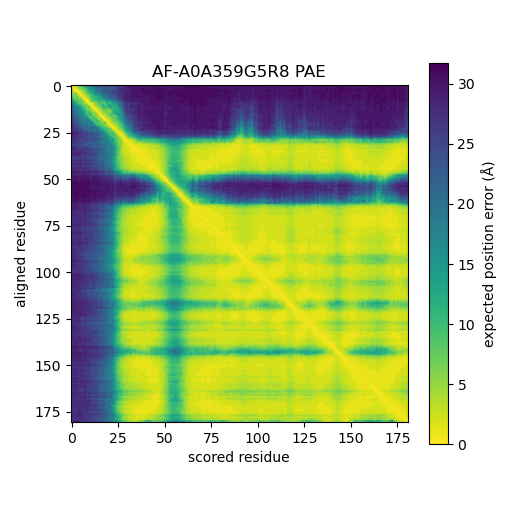599 -0.099 1.00 98.12 85 GLY A CA 1
ATOM 599 C C . GLY A 1 85 ? -10.080 3.270 1.070 1.00 98.12 85 GLY A C 1
ATOM 600 O O . GLY A 1 85 ? -9.583 4.393 0.949 1.00 98.12 85 GLY A O 1
ATOM 601 N N . SER A 1 86 ? -10.011 2.607 2.226 1.00 98.19 86 SER A N 1
ATOM 602 C CA . SER A 1 86 ? -9.412 3.204 3.426 1.00 98.19 86 SER A CA 1
ATOM 603 C C . SER A 1 86 ? -8.918 2.206 4.466 1.00 98.19 86 SER A C 1
ATOM 605 O O . SER A 1 86 ? -9.518 1.144 4.642 1.00 98.19 86 SER A O 1
ATOM 607 N N . TYR A 1 87 ? -7.944 2.648 5.258 1.00 98.25 87 TYR A N 1
ATOM 608 C CA . TYR A 1 87 ? -7.599 2.063 6.554 1.00 98.25 87 TYR A CA 1
ATOM 609 C C . TYR A 1 87 ? -8.020 3.029 7.668 1.00 98.25 87 TYR A C 1
ATOM 611 O O . TYR A 1 87 ? -7.608 4.189 7.660 1.00 98.25 87 TYR A O 1
ATOM 619 N N . THR A 1 88 ? -8.811 2.576 8.636 1.00 98.25 88 THR A N 1
ATOM 620 C CA . THR A 1 88 ? -9.051 3.309 9.890 1.00 98.25 88 THR A CA 1
ATOM 621 C C . THR A 1 88 ? -8.379 2.552 11.026 1.00 98.25 88 THR A C 1
ATOM 623 O O . THR A 1 88 ? -8.681 1.379 11.234 1.00 98.25 88 THR A O 1
ATOM 626 N N . LEU A 1 89 ? -7.467 3.214 11.731 1.00 97.75 89 LEU A N 1
ATOM 627 C CA . LEU A 1 89 ? -6.704 2.675 12.850 1.00 97.75 89 LEU A CA 1
ATOM 628 C C . LEU A 1 89 ? -7.214 3.297 14.147 1.00 97.75 89 LEU A C 1
ATOM 630 O O . LEU A 1 89 ? -7.028 4.496 14.366 1.00 97.75 89 LEU A O 1
ATOM 634 N N . ASP A 1 90 ? -7.828 2.480 14.994 1.00 97.50 90 ASP A N 1
ATOM 635 C CA . ASP A 1 90 ? -8.291 2.870 16.323 1.00 97.50 90 ASP A CA 1
ATOM 636 C C . ASP A 1 90 ? -7.275 2.393 17.363 1.00 97.50 90 ASP A C 1
ATOM 638 O O . ASP A 1 90 ? -7.153 1.201 17.643 1.00 97.50 90 ASP A O 1
ATOM 642 N N . PHE A 1 91 ? -6.516 3.335 17.920 1.00 95.06 91 PHE A N 1
ATOM 643 C CA . PHE A 1 91 ? -5.467 3.069 18.897 1.00 95.06 91 PHE A CA 1
ATOM 644 C C . PHE A 1 91 ? -6.081 2.886 20.282 1.00 95.06 91 PHE A C 1
ATOM 646 O O . PHE A 1 91 ? -6.565 3.839 20.900 1.00 95.06 91 PHE A O 1
ATOM 653 N N . ASP A 1 92 ? -6.024 1.653 20.770 1.00 92.50 92 ASP A N 1
ATOM 654 C CA . ASP A 1 92 ? -6.337 1.273 22.150 1.00 92.50 92 ASP A CA 1
ATOM 655 C C . ASP A 1 92 ? -5.062 1.057 22.993 1.00 92.50 92 ASP A C 1
ATOM 657 O O . ASP A 1 92 ? -5.107 0.982 24.222 1.00 92.50 92 ASP A O 1
ATOM 661 N N . ARG A 1 93 ? -3.898 1.042 22.329 1.00 91.44 93 ARG A N 1
ATOM 662 C CA . ARG A 1 93 ? -2.543 1.006 22.894 1.00 91.44 93 ARG A CA 1
ATOM 663 C C . ARG A 1 93 ? -1.578 1.804 22.017 1.00 91.44 93 ARG A C 1
ATOM 665 O O . ARG A 1 93 ? -1.870 2.153 20.878 1.00 91.44 93 ARG A O 1
ATOM 672 N N . TYR A 1 94 ? -0.398 2.112 22.550 1.00 86.94 94 TYR A N 1
ATOM 673 C CA . TYR A 1 94 ? 0.609 2.905 21.831 1.00 86.94 94 TYR A CA 1
ATOM 674 C C . TYR A 1 94 ? 1.126 2.219 20.551 1.00 86.94 94 TYR A C 1
ATOM 676 O O . TYR A 1 94 ? 1.457 2.882 19.570 1.00 86.94 94 TYR A O 1
ATOM 684 N N . ASP A 1 95 ? 1.207 0.893 20.567 1.00 92.56 95 ASP A N 1
ATOM 685 C CA . ASP A 1 95 ? 1.834 0.055 19.548 1.00 92.56 95 ASP A CA 1
ATOM 686 C C . ASP A 1 95 ? 0.821 -0.734 18.702 1.00 92.56 95 ASP A C 1
ATOM 688 O O . ASP A 1 95 ? 1.186 -1.707 18.041 1.00 92.56 95 ASP A O 1
ATOM 692 N N . GLY A 1 96 ? -0.452 -0.336 18.683 1.00 95.00 96 GLY A N 1
ATOM 693 C CA . GLY A 1 96 ? -1.462 -1.042 17.903 1.00 95.00 96 GLY A CA 1
ATOM 694 C C . GLY A 1 96 ? -2.899 -0.724 18.284 1.00 95.00 96 GLY A C 1
ATOM 695 O O . GLY A 1 96 ? -3.178 0.205 19.038 1.00 95.00 96 GLY A O 1
ATOM 696 N N . GLY A 1 97 ? -3.795 -1.556 17.766 1.00 96.50 97 GLY A N 1
ATOM 697 C CA . GLY A 1 97 ? -5.219 -1.500 18.064 1.00 96.50 97 GLY A CA 1
ATOM 698 C C . GLY A 1 97 ? -6.061 -2.181 16.998 1.00 96.50 97 GLY A C 1
ATOM 699 O O . GLY A 1 97 ? -5.596 -3.112 16.328 1.00 96.50 97 GLY A O 1
ATOM 700 N N . GLU A 1 98 ? -7.296 -1.718 16.863 1.00 97.81 98 GLU A N 1
ATOM 701 C CA . GLU A 1 98 ? -8.279 -2.244 15.918 1.00 97.81 98 GLU A CA 1
ATOM 702 C C . GLU A 1 98 ? -8.112 -1.571 14.547 1.00 97.81 98 GLU A C 1
ATOM 704 O O . GLU A 1 98 ? -7.790 -0.386 14.432 1.00 97.81 98 GLU A O 1
ATOM 709 N N . LEU A 1 99 ? -8.322 -2.345 13.486 1.00 98.44 99 LEU A N 1
ATOM 710 C CA . LEU A 1 99 ? -8.306 -1.892 12.100 1.00 98.44 99 LEU A CA 1
ATOM 711 C C . LEU A 1 99 ? -9.703 -2.077 11.510 1.00 98.44 99 LEU A C 1
ATOM 713 O O . LEU A 1 99 ? -10.225 -3.187 11.470 1.00 98.44 99 LEU A O 1
ATOM 717 N N . THR A 1 100 ? -10.262 -1.007 10.955 1.00 98.31 100 THR A N 1
ATOM 718 C CA . THR A 1 100 ? -11.374 -1.102 10.006 1.00 98.31 100 THR A CA 1
ATOM 719 C C . THR A 1 100 ? -10.842 -0.886 8.591 1.00 98.31 100 THR A C 1
ATOM 721 O O . THR A 1 100 ? -10.350 0.192 8.254 1.00 98.31 100 THR A O 1
ATOM 724 N N . LEU A 1 101 ? -10.948 -1.918 7.756 1.00 98.38 101 LEU A N 1
ATOM 725 C CA . LEU A 1 101 ? -10.473 -1.950 6.377 1.00 98.38 101 LEU A CA 1
ATOM 726 C C . LEU A 1 101 ? -11.646 -1.823 5.400 1.00 98.38 101 LEU A C 1
ATOM 728 O O . LEU A 1 101 ? -12.598 -2.594 5.458 1.00 98.38 101 LEU A O 1
ATOM 732 N N . VAL A 1 102 ? -11.558 -0.889 4.457 1.00 98.25 102 VAL A N 1
ATOM 733 C CA . VAL A 1 102 ? -12.476 -0.799 3.313 1.00 98.25 102 VAL A CA 1
ATOM 734 C C . VAL A 1 102 ? -11.640 -0.950 2.053 1.00 98.25 102 VAL A C 1
ATOM 736 O O . VAL A 1 102 ? -10.948 -0.015 1.662 1.00 98.25 102 VAL A O 1
ATOM 739 N N . THR A 1 103 ? -11.669 -2.130 1.436 1.00 97.31 103 THR A N 1
ATOM 740 C CA . THR A 1 103 ? -10.812 -2.456 0.283 1.00 97.31 103 THR A CA 1
ATOM 741 C C . THR A 1 103 ? -11.245 -1.736 -0.989 1.00 97.31 103 THR A C 1
ATOM 743 O O . THR A 1 103 ? -10.401 -1.294 -1.763 1.00 97.31 103 THR A O 1
ATOM 746 N N . THR A 1 104 ? -12.555 -1.583 -1.196 1.00 96.50 104 THR A N 1
ATOM 747 C CA . THR A 1 104 ? -13.153 -0.910 -2.354 1.00 96.50 104 THR A CA 1
ATOM 748 C C . THR A 1 104 ? -14.215 0.088 -1.881 1.00 96.50 104 THR A C 1
ATOM 750 O O . THR A 1 104 ? -14.969 -0.213 -0.954 1.00 96.50 104 THR A O 1
ATOM 753 N N . PRO A 1 105 ? -14.321 1.282 -2.489 1.00 94.88 105 PRO A N 1
ATOM 754 C CA . PRO A 1 105 ? -15.349 2.251 -2.123 1.00 94.88 105 PRO A CA 1
ATOM 755 C C . PRO A 1 105 ? -16.753 1.635 -2.141 1.00 94.88 105 PRO A C 1
ATOM 757 O O . PRO A 1 105 ? -17.162 1.020 -3.126 1.00 94.88 105 PRO A O 1
ATOM 760 N N . GLY A 1 106 ? -17.510 1.830 -1.062 1.00 93.94 106 GLY A N 1
ATOM 761 C CA . GLY A 1 106 ? -18.891 1.353 -0.957 1.00 93.94 106 GLY A CA 1
ATOM 762 C C . GLY A 1 106 ? -19.051 -0.131 -0.612 1.00 93.94 106 GLY A C 1
ATOM 763 O O . GLY A 1 106 ? -20.188 -0.599 -0.564 1.00 93.94 106 GLY A O 1
ATOM 764 N N . THR A 1 107 ? -17.967 -0.869 -0.349 1.00 95.06 107 THR A N 1
ATOM 765 C CA . THR A 1 107 ? -18.061 -2.227 0.207 1.00 95.06 107 THR A CA 1
ATOM 766 C C . THR A 1 107 ? -18.195 -2.210 1.725 1.00 95.06 107 THR A C 1
ATOM 768 O O . THR A 1 107 ? -17.870 -1.223 2.388 1.00 95.06 107 THR A O 1
ATOM 771 N N . GLU A 1 108 ? -18.662 -3.326 2.284 1.00 96.56 108 GLU A N 1
ATOM 772 C CA . GLU A 1 108 ? -18.744 -3.497 3.731 1.00 96.56 108 GLU A CA 1
ATOM 773 C C . GLU A 1 108 ? -17.343 -3.426 4.371 1.00 96.56 108 GLU A C 1
ATOM 775 O O . GLU A 1 108 ? -16.404 -4.033 3.843 1.00 96.56 108 GLU A O 1
ATOM 780 N N . PRO A 1 109 ? -17.177 -2.691 5.486 1.00 97.62 109 PRO A N 1
ATOM 781 C CA . PRO A 1 109 ? -15.909 -2.652 6.195 1.00 97.62 109 PRO A CA 1
ATOM 782 C C . PRO A 1 109 ? -15.563 -3.999 6.835 1.00 97.62 109 PRO A C 1
ATOM 784 O O . PRO A 1 109 ? -16.384 -4.621 7.506 1.00 97.62 109 PRO A O 1
ATOM 787 N N . GLN A 1 110 ? -14.311 -4.413 6.685 1.00 97.88 110 GLN A N 1
ATOM 788 C CA . GLN A 1 110 ? -13.749 -5.596 7.322 1.00 97.88 110 GLN A CA 1
ATOM 789 C C . GLN A 1 110 ? -13.048 -5.196 8.620 1.00 97.88 110 GLN A C 1
ATOM 791 O O . GLN A 1 110 ? -12.293 -4.225 8.653 1.00 97.88 110 GLN A O 1
ATOM 796 N N . GLN A 1 111 ? -13.292 -5.950 9.689 1.00 98.12 111 GLN A N 1
ATOM 797 C CA . GLN A 1 111 ? -12.619 -5.754 10.972 1.00 98.12 111 GLN A CA 1
ATOM 798 C C . GLN A 1 111 ? -11.304 -6.532 11.019 1.00 98.12 111 GLN A C 1
ATOM 800 O O . GLN A 1 111 ? -11.169 -7.602 10.417 1.00 98.12 111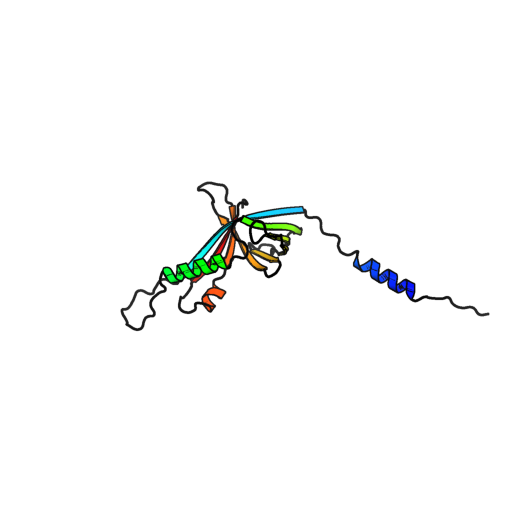 GLN A O 1
ATOM 805 N N . GLY A 1 112 ? -10.342 -5.994 11.751 1.00 98.06 112 GLY A N 1
ATOM 806 C CA . GLY A 1 112 ? -8.998 -6.525 11.843 1.00 98.06 112 GLY A CA 1
ATOM 807 C C . GLY A 1 112 ? -8.197 -5.851 12.942 1.00 98.06 112 GLY A C 1
ATOM 808 O O . GLY A 1 112 ? -8.731 -5.118 13.761 1.00 98.06 112 GLY A O 1
ATOM 809 N N . THR A 1 113 ? -6.889 -6.067 12.941 1.00 98.25 113 THR A N 1
ATOM 810 C CA . THR A 1 113 ? -5.977 -5.431 13.894 1.00 98.25 113 THR A CA 1
ATOM 811 C C . THR A 1 113 ? -4.786 -4.828 13.177 1.00 98.25 113 THR A C 1
ATOM 813 O O . THR A 1 113 ? -4.442 -5.213 12.054 1.00 98.25 113 THR A O 1
ATOM 816 N N . PHE A 1 114 ? -4.125 -3.893 13.847 1.00 98.12 114 PHE A N 1
ATOM 817 C CA . PHE A 1 114 ? -2.813 -3.432 13.435 1.00 98.12 114 PHE A CA 1
ATOM 818 C C . PHE A 1 114 ? -1.827 -3.463 14.597 1.00 98.12 114 PHE A C 1
ATOM 820 O O . PHE A 1 114 ? -2.195 -3.320 15.765 1.00 98.12 114 PHE A O 1
ATOM 827 N N . THR A 1 115 ? -0.553 -3.645 14.264 1.00 97.12 115 THR A N 1
ATOM 828 C CA . THR A 1 115 ? 0.553 -3.542 15.221 1.00 97.12 115 THR A CA 1
ATOM 829 C C . THR A 1 115 ? 1.660 -2.673 14.643 1.00 97.12 115 THR A C 1
ATOM 831 O O . THR A 1 115 ? 2.020 -2.791 13.473 1.00 97.12 115 THR A O 1
ATOM 834 N N . LYS A 1 116 ? 2.200 -1.784 15.469 1.00 92.56 116 LYS A N 1
ATOM 835 C CA . LYS A 1 116 ? 3.301 -0.884 15.149 1.00 92.56 116 LYS A CA 1
ATOM 836 C C . LYS A 1 116 ? 4.439 -1.193 16.104 1.00 92.56 116 LYS A C 1
ATOM 838 O O . LYS A 1 116 ? 4.345 -0.894 17.290 1.00 92.56 116 LYS A O 1
ATOM 843 N N . GLN A 1 117 ? 5.536 -1.750 15.602 1.00 86.94 117 GLN A N 1
ATOM 844 C CA . GLN A 1 117 ? 6.695 -1.979 16.461 1.00 86.94 117 GLN A CA 1
ATOM 845 C C . GLN A 1 117 ? 7.204 -0.635 17.024 1.00 86.94 117 GLN A C 1
ATOM 847 O O . GLN A 1 117 ? 7.364 0.335 16.269 1.00 86.94 117 GLN A O 1
ATOM 852 N N . PRO A 1 118 ? 7.446 -0.526 18.342 1.00 82.88 118 PRO A N 1
ATOM 853 C CA . PRO A 1 118 ? 8.014 0.684 18.924 1.00 82.88 118 PRO A CA 1
ATOM 854 C C . PRO A 1 118 ? 9.342 1.054 18.252 1.00 82.88 118 PRO A C 1
ATOM 856 O O . PRO A 1 118 ? 10.220 0.212 18.090 1.00 82.88 118 PRO A O 1
ATOM 859 N N . GLY A 1 119 ? 9.482 2.316 17.842 1.00 83.50 119 GLY A N 1
ATOM 860 C CA . GLY A 1 119 ? 10.660 2.800 17.111 1.00 83.50 119 GLY A CA 1
ATOM 861 C C . GLY A 1 119 ? 10.718 2.422 15.625 1.00 83.50 119 GLY A C 1
ATOM 862 O O . GLY A 1 119 ? 11.577 2.949 14.927 1.00 83.50 119 GLY A O 1
ATOM 863 N N . ALA A 1 120 ? 9.806 1.579 15.129 1.00 88.69 120 ALA A N 1
ATOM 864 C CA . ALA A 1 120 ? 9.694 1.286 13.705 1.00 88.69 120 ALA A CA 1
ATOM 865 C C . ALA A 1 120 ? 8.847 2.336 12.975 1.00 88.69 120 ALA A C 1
ATOM 867 O O . ALA A 1 120 ? 7.900 2.917 13.528 1.00 88.69 120 ALA A O 1
ATOM 868 N N . ASP A 1 121 ? 9.188 2.527 11.708 1.00 90.19 121 ASP A N 1
ATOM 869 C CA . ASP A 1 121 ? 8.443 3.258 10.687 1.00 90.19 121 ASP A CA 1
ATOM 870 C C . ASP A 1 121 ? 7.435 2.360 9.954 1.00 90.19 121 ASP A C 1
ATOM 872 O O . ASP A 1 121 ? 6.781 2.808 9.018 1.00 90.19 121 ASP A O 1
ATOM 876 N N . SER A 1 122 ? 7.271 1.109 10.391 1.00 95.31 122 SER A N 1
ATOM 877 C CA . SER A 1 122 ? 6.348 0.153 9.794 1.00 95.31 122 SER A CA 1
ATOM 878 C C . SER A 1 122 ? 5.132 -0.154 10.666 1.00 95.31 122 SER A C 1
ATOM 880 O O . SER A 1 122 ? 5.169 -0.091 11.901 1.00 95.31 122 SER A O 1
ATOM 882 N N . ILE A 1 123 ? 4.033 -0.496 9.998 1.00 97.25 123 ILE A N 1
ATOM 883 C CA . ILE A 1 123 ? 2.786 -0.956 10.605 1.00 97.25 123 ILE A CA 1
ATOM 884 C C . ILE A 1 123 ? 2.369 -2.245 9.903 1.00 97.25 123 ILE A C 1
ATOM 886 O O . ILE A 1 123 ? 2.348 -2.315 8.675 1.00 97.25 123 ILE A O 1
ATOM 890 N N . ARG A 1 124 ? 2.024 -3.273 10.676 1.00 97.81 124 ARG A N 1
ATOM 891 C CA . ARG A 1 124 ? 1.433 -4.505 10.159 1.00 97.81 124 ARG A CA 1
ATOM 892 C C . ARG A 1 124 ? -0.081 -4.445 10.287 1.00 97.81 124 ARG A C 1
ATOM 894 O O . ARG A 1 124 ? -0.578 -4.187 11.380 1.00 97.81 124 ARG A O 1
ATOM 901 N N . PHE A 1 125 ? -0.784 -4.730 9.200 1.00 98.44 125 PHE A N 1
ATOM 902 C CA . PHE A 1 125 ? -2.238 -4.806 9.100 1.00 98.44 125 PHE A CA 1
ATOM 903 C C . PHE A 1 125 ? -2.684 -6.254 8.920 1.00 98.44 125 PHE A C 1
ATOM 905 O O . PHE A 1 125 ? -2.125 -6.968 8.087 1.00 98.44 125 PHE A O 1
ATOM 912 N N . ILE A 1 126 ? -3.703 -6.666 9.675 1.00 98.19 126 ILE A N 1
ATOM 913 C CA . ILE A 1 126 ? -4.321 -7.990 9.574 1.00 98.19 126 ILE A CA 1
ATOM 914 C C . ILE A 1 126 ? -5.838 -7.821 9.507 1.00 98.19 126 ILE A C 1
ATOM 916 O O . ILE A 1 126 ? -6.426 -7.362 10.481 1.00 98.19 126 ILE A O 1
ATOM 920 N N . ALA A 1 127 ? -6.478 -8.194 8.397 1.00 97.62 127 ALA A N 1
ATOM 921 C CA . ALA A 1 127 ? -7.939 -8.152 8.239 1.00 97.62 127 ALA A CA 1
ATOM 922 C C . ALA A 1 127 ? -8.403 -9.072 7.099 1.00 97.62 127 ALA A C 1
ATOM 924 O O . ALA A 1 127 ? -7.985 -8.911 5.955 1.00 97.62 127 ALA A O 1
ATOM 925 N N . GLY A 1 128 ? -9.298 -10.024 7.375 1.00 93.75 128 GLY A N 1
ATOM 926 C CA . GLY A 1 128 ? -9.684 -11.024 6.372 1.00 93.75 128 GLY A CA 1
ATOM 927 C C . GLY A 1 128 ? -8.466 -11.814 5.876 1.00 93.75 128 GLY A C 1
ATOM 928 O O . GLY A 1 128 ? -7.797 -12.465 6.672 1.00 93.75 128 GLY A O 1
ATOM 929 N N . GLU A 1 129 ? -8.180 -11.741 4.573 1.00 93.00 129 GLU A N 1
ATOM 930 C CA . GLU A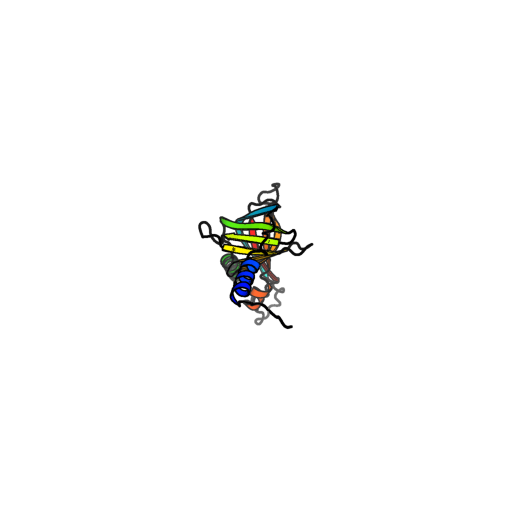 1 129 ? -6.988 -12.347 3.950 1.00 93.00 129 GLU A CA 1
ATOM 931 C C . GLU A 1 129 ? -5.762 -11.417 3.947 1.00 93.00 129 GLU A C 1
ATOM 933 O O . GLU A 1 129 ? -4.664 -11.839 3.584 1.00 93.00 129 GLU A O 1
ATOM 938 N N . LEU A 1 130 ? -5.928 -10.152 4.346 1.00 95.56 130 LEU A N 1
ATOM 939 C CA . LEU A 1 130 ? -4.819 -9.217 4.456 1.00 95.56 130 LEU A CA 1
ATOM 940 C C . LEU A 1 130 ? -3.920 -9.623 5.624 1.00 95.56 130 LEU A C 1
ATOM 942 O O . LEU A 1 130 ? -4.361 -9.639 6.770 1.00 95.56 130 LEU A O 1
ATOM 946 N N . ASP A 1 131 ? -2.647 -9.846 5.321 1.00 96.81 131 ASP A N 1
ATOM 947 C CA . ASP A 1 131 ? -1.536 -9.826 6.267 1.00 96.81 131 ASP A CA 1
ATOM 948 C C . ASP A 1 131 ? -0.385 -9.082 5.588 1.00 96.81 131 ASP A C 1
ATOM 950 O O . ASP A 1 131 ? 0.346 -9.644 4.772 1.00 96.81 131 ASP A O 1
ATOM 954 N N . ASN A 1 132 ? -0.300 -7.774 5.830 1.00 94.00 132 ASN A N 1
ATOM 955 C CA . ASN A 1 132 ? 0.638 -6.907 5.123 1.00 94.00 132 ASN A CA 1
ATOM 956 C C . ASN A 1 132 ? 1.388 -5.996 6.089 1.00 94.00 132 ASN A C 1
ATOM 958 O O . ASN A 1 132 ? 0.797 -5.436 7.008 1.00 94.00 132 ASN A O 1
ATOM 962 N N . THR A 1 133 ? 2.682 -5.804 5.846 1.00 96.56 133 THR A N 1
ATOM 963 C CA . THR A 1 133 ? 3.492 -4.802 6.547 1.00 96.56 133 THR A CA 1
ATOM 964 C C . THR A 1 133 ? 3.773 -3.646 5.606 1.00 96.56 133 THR A C 1
ATOM 966 O O . THR A 1 133 ? 4.344 -3.843 4.536 1.00 96.56 133 THR A O 1
ATOM 969 N N . VAL A 1 134 ? 3.390 -2.442 6.018 1.00 97.62 134 VAL A N 1
ATOM 970 C CA . VAL A 1 134 ? 3.655 -1.209 5.278 1.00 97.62 134 VAL A CA 1
ATOM 971 C C . VAL A 1 134 ? 4.703 -0.374 5.994 1.00 97.62 134 VAL A C 1
ATOM 973 O O . VAL A 1 134 ? 4.708 -0.314 7.221 1.00 97.62 134 VAL A O 1
ATOM 976 N N . PHE A 1 135 ? 5.551 0.310 5.237 1.00 97.50 135 PHE A N 1
ATOM 977 C CA . PHE A 1 135 ? 6.399 1.394 5.721 1.00 97.50 135 PHE A CA 1
ATOM 978 C C . PHE A 1 135 ? 5.668 2.723 5.542 1.00 97.50 135 PHE A C 1
ATOM 980 O O . PHE A 1 135 ? 5.118 3.007 4.476 1.00 97.50 135 PHE A O 1
ATOM 987 N N . VAL A 1 136 ? 5.649 3.538 6.590 1.00 96.56 136 VAL A N 1
ATOM 988 C CA . VAL A 1 136 ? 4.992 4.841 6.616 1.00 96.56 136 VAL A CA 1
ATOM 989 C C . VAL A 1 136 ? 6.009 5.895 6.195 1.00 96.56 136 VAL A C 1
ATOM 991 O O . VAL A 1 136 ? 6.974 6.164 6.901 1.00 96.56 136 VAL A O 1
ATOM 994 N N . GLY A 1 137 ? 5.790 6.495 5.031 1.00 95.81 137 GLY A N 1
ATOM 995 C CA . GLY A 1 137 ? 6.577 7.614 4.524 1.00 95.81 137 GLY A CA 1
ATOM 996 C C . GLY A 1 137 ? 5.704 8.828 4.238 1.00 95.81 137 GLY A C 1
ATOM 997 O O . GLY A 1 137 ? 4.481 8.780 4.377 1.00 95.81 137 GLY A O 1
ATOM 998 N N . SER A 1 138 ? 6.337 9.913 3.806 1.00 96.06 138 SER A N 1
ATOM 999 C CA . SER A 1 138 ? 5.651 11.117 3.351 1.00 96.06 138 SER A CA 1
ATOM 1000 C C . SER A 1 138 ? 5.757 11.296 1.837 1.00 96.06 138 SER A C 1
ATOM 1002 O O . SER A 1 138 ? 6.632 10.731 1.178 1.00 96.06 138 SER A O 1
ATOM 1004 N N . TYR A 1 139 ? 4.858 12.097 1.275 1.00 95.62 139 TYR A N 1
ATOM 1005 C CA . TYR A 1 139 ? 4.966 12.630 -0.077 1.00 95.62 139 TYR A CA 1
ATOM 1006 C C . TYR A 1 139 ? 4.375 14.038 -0.135 1.00 95.62 139 TYR A C 1
ATOM 1008 O O . TYR A 1 139 ? 3.488 14.372 0.651 1.00 95.62 139 TYR A O 1
ATOM 1016 N N . ASP A 1 140 ? 4.824 14.834 -1.100 1.00 95.38 140 ASP A N 1
ATOM 1017 C CA . ASP A 1 140 ? 4.256 16.153 -1.359 1.00 95.38 140 ASP A CA 1
ATOM 1018 C C . ASP A 1 140 ? 3.114 16.011 -2.379 1.00 95.38 140 ASP A C 1
ATOM 1020 O O . ASP A 1 140 ? 3.380 15.697 -3.544 1.00 95.38 140 ASP A O 1
ATOM 1024 N N . PRO A 1 141 ? 1.837 16.191 -1.982 1.00 91.06 141 PRO A N 1
ATOM 1025 C CA . PRO A 1 141 ? 0.721 16.108 -2.926 1.00 91.06 141 PRO A CA 1
ATOM 1026 C C . PRO A 1 141 ? 0.722 17.277 -3.918 1.00 91.06 141 PRO A C 1
ATOM 1028 O O . PRO A 1 141 ? 0.247 17.137 -5.041 1.00 91.06 141 PRO A O 1
ATOM 1031 N N . GLU A 1 142 ? 1.285 18.410 -3.501 1.00 89.81 142 GLU A N 1
ATOM 1032 C CA . GLU A 1 142 ? 1.456 19.634 -4.273 1.00 89.81 142 GLU A CA 1
ATOM 1033 C C . GLU A 1 142 ? 2.810 20.249 -3.901 1.00 89.81 142 GLU A C 1
ATOM 1035 O O . GLU A 1 142 ? 3.225 20.188 -2.740 1.00 89.81 142 GLU A O 1
ATOM 1040 N N . ALA A 1 143 ? 3.514 20.848 -4.865 1.00 84.62 143 ALA A N 1
ATOM 1041 C CA . ALA A 1 143 ? 4.829 21.437 -4.618 1.00 84.62 143 ALA A CA 1
ATOM 1042 C C . ALA A 1 143 ? 4.745 22.561 -3.566 1.00 84.62 143 ALA A C 1
ATOM 1044 O O . ALA A 1 143 ? 4.086 23.576 -3.783 1.00 84.62 143 ALA A O 1
ATOM 1045 N N . GLY A 1 144 ? 5.428 22.381 -2.430 1.00 81.06 144 GLY A N 1
ATOM 1046 C CA . GLY A 1 144 ? 5.382 23.317 -1.298 1.00 81.06 144 GLY A CA 1
ATOM 1047 C C . GLY A 1 144 ? 4.136 23.193 -0.410 1.00 81.06 144 GLY A C 1
ATOM 1048 O O . GLY A 1 144 ? 3.953 24.013 0.490 1.00 81.06 144 GLY A O 1
ATOM 1049 N N . GLY A 1 145 ? 3.287 22.190 -0.652 1.00 88.56 145 GLY A N 1
ATOM 1050 C CA . GLY A 1 145 ? 2.157 21.837 0.201 1.00 88.56 145 GLY A CA 1
ATOM 1051 C C . GLY A 1 145 ? 2.583 21.107 1.477 1.00 88.56 145 GLY A C 1
ATOM 1052 O O . GLY A 1 145 ? 3.746 20.757 1.672 1.00 88.56 145 GLY A O 1
ATOM 1053 N N . ARG A 1 146 ? 1.619 20.867 2.374 1.00 93.75 146 ARG A N 1
ATOM 1054 C CA . ARG A 1 146 ? 1.857 20.038 3.561 1.00 93.75 146 ARG A CA 1
ATOM 1055 C C . ARG A 1 146 ? 2.003 18.572 3.125 1.00 93.75 146 ARG A C 1
ATOM 1057 O O . ARG A 1 146 ? 1.113 18.096 2.417 1.00 93.75 146 ARG A O 1
ATOM 1064 N N . PRO A 1 147 ? 3.050 17.851 3.566 1.00 96.44 147 PRO A N 1
ATOM 1065 C CA . PRO A 1 147 ? 3.231 16.460 3.187 1.00 96.44 147 PRO A CA 1
ATOM 1066 C C . PRO A 1 147 ? 2.077 15.586 3.685 1.00 96.44 147 PRO A C 1
ATOM 1068 O O . PRO A 1 147 ? 1.509 15.810 4.762 1.00 96.44 147 PRO A O 1
ATOM 1071 N N . CYS A 1 148 ? 1.757 14.569 2.898 1.00 97.50 148 CYS A N 1
ATOM 1072 C CA . CYS A 1 148 ? 0.773 13.546 3.216 1.00 97.50 148 CYS A CA 1
ATOM 1073 C C . CYS A 1 148 ? 1.437 12.185 3.411 1.00 97.50 148 CYS A C 1
ATOM 1075 O O . CYS A 1 148 ? 2.567 11.957 2.984 1.00 97.50 148 CYS A O 1
ATOM 1077 N N . VAL A 1 149 ? 0.731 11.279 4.075 1.00 97.81 149 VAL A N 1
ATOM 1078 C CA . VAL A 1 149 ? 1.183 9.928 4.381 1.00 97.81 149 VAL A CA 1
ATOM 1079 C C . VAL A 1 149 ? 1.106 9.064 3.128 1.00 97.81 149 VAL A C 1
ATOM 1081 O O . VAL A 1 149 ? 0.122 9.089 2.384 1.00 97.81 149 VAL A O 1
ATOM 1084 N N . ARG A 1 150 ? 2.146 8.264 2.923 1.00 98.19 150 ARG A N 1
ATOM 1085 C CA . ARG A 1 150 ? 2.254 7.224 1.905 1.00 98.19 150 ARG A CA 1
ATOM 1086 C C . ARG A 1 150 ? 2.598 5.909 2.593 1.00 98.19 150 ARG A C 1
ATOM 1088 O O . ARG A 1 150 ? 3.575 5.850 3.337 1.00 98.19 150 ARG A O 1
ATOM 1095 N N . PHE A 1 151 ? 1.846 4.858 2.300 1.00 98.38 151 PHE A N 1
ATOM 1096 C CA . PHE A 1 151 ? 2.211 3.499 2.681 1.00 98.38 151 PHE A CA 1
ATOM 1097 C C . PHE A 1 151 ? 2.996 2.840 1.550 1.00 98.38 151 PHE A C 1
ATOM 1099 O O . PHE A 1 151 ? 2.516 2.756 0.423 1.00 98.38 151 PHE A O 1
ATOM 1106 N N . GLU A 1 152 ? 4.210 2.384 1.844 1.00 98.44 152 GLU A N 1
ATOM 1107 C CA . GLU A 1 152 ? 5.061 1.637 0.918 1.00 98.44 152 GLU A CA 1
ATOM 1108 C C . GLU A 1 152 ? 5.091 0.160 1.328 1.00 98.44 152 GLU A C 1
ATOM 1110 O O . GLU A 1 152 ? 5.328 -0.167 2.488 1.00 98.44 152 GLU A O 1
ATOM 1115 N N . THR A 1 153 ? 4.848 -0.746 0.386 1.00 98.25 153 THR A N 1
ATOM 1116 C CA . THR A 1 153 ? 5.025 -2.192 0.573 1.00 98.25 153 THR A CA 1
ATOM 1117 C C . THR A 1 153 ? 6.145 -2.670 -0.340 1.00 98.25 153 THR A C 1
ATOM 1119 O O . THR A 1 153 ? 6.059 -2.498 -1.558 1.00 98.25 153 THR A O 1
ATOM 1122 N N . ASP A 1 154 ? 7.180 -3.281 0.238 1.00 97.81 154 ASP A N 1
ATOM 1123 C CA . ASP A 1 154 ? 8.258 -3.907 -0.527 1.00 97.81 154 ASP A CA 1
ATOM 1124 C C . ASP A 1 154 ? 7.837 -5.305 -0.995 1.00 97.81 154 ASP A C 1
ATOM 1126 O O . ASP A 1 154 ? 7.611 -6.213 -0.197 1.00 97.81 154 ASP A O 1
ATOM 1130 N N . LEU A 1 155 ? 7.724 -5.464 -2.311 1.00 98.19 155 LEU A N 1
ATOM 1131 C CA . LEU A 1 155 ? 7.338 -6.698 -2.992 1.00 98.19 155 LEU A CA 1
ATOM 1132 C C . LEU A 1 155 ? 8.513 -7.296 -3.781 1.00 98.19 155 LEU A C 1
ATOM 1134 O O . LEU A 1 155 ? 8.339 -8.262 -4.526 1.00 98.19 155 LEU A O 1
ATOM 1138 N N . THR A 1 156 ? 9.719 -6.743 -3.620 1.00 98.06 156 THR A N 1
ATOM 1139 C CA . THR A 1 156 ? 10.893 -7.073 -4.434 1.00 98.06 156 THR A CA 1
ATOM 1140 C C . THR A 1 156 ? 11.211 -8.563 -4.398 1.00 98.06 156 THR A C 1
ATOM 1142 O O . THR A 1 156 ? 11.466 -9.156 -5.443 1.00 98.06 156 THR A O 1
ATOM 1145 N N . ALA A 1 157 ? 11.185 -9.189 -3.219 1.00 97.56 157 ALA A N 1
ATOM 1146 C CA . ALA A 1 157 ? 11.489 -10.613 -3.085 1.00 97.56 157 ALA A CA 1
ATOM 1147 C C . ALA A 1 157 ? 10.482 -11.493 -3.846 1.00 97.56 157 ALA A C 1
ATOM 1149 O O . ALA A 1 157 ? 10.892 -12.336 -4.642 1.00 97.56 157 ALA A O 1
ATOM 1150 N N . ALA A 1 158 ? 9.182 -11.238 -3.668 1.00 97.06 158 ALA A N 1
ATOM 1151 C CA . ALA A 1 158 ? 8.119 -12.000 -4.323 1.00 97.06 158 ALA A CA 1
ATOM 1152 C C . ALA A 1 158 ? 8.183 -11.876 -5.855 1.00 97.06 158 ALA A C 1
ATOM 1154 O O . ALA A 1 158 ? 8.066 -12.866 -6.576 1.00 97.06 158 ALA A O 1
ATOM 1155 N N . TYR A 1 159 ? 8.429 -10.669 -6.369 1.00 97.62 159 TYR A N 1
ATOM 1156 C CA . TYR A 1 159 ? 8.509 -10.453 -7.814 1.00 97.62 159 TYR A CA 1
ATOM 1157 C C . TYR A 1 159 ? 9.823 -10.949 -8.425 1.00 97.62 159 TYR A C 1
ATOM 1159 O O . TYR A 1 159 ? 9.809 -11.406 -9.564 1.00 97.62 159 TYR A O 1
ATOM 1167 N N . ARG A 1 160 ? 10.944 -10.946 -7.690 1.00 97.00 160 ARG A N 1
ATOM 1168 C CA . ARG A 1 160 ? 12.185 -11.614 -8.129 1.00 97.00 160 ARG A CA 1
ATOM 1169 C C . ARG A 1 160 ? 11.999 -13.116 -8.301 1.00 97.00 160 ARG A C 1
ATOM 1171 O O . ARG A 1 160 ? 12.514 -13.676 -9.260 1.00 97.00 160 ARG A O 1
ATOM 1178 N N . GLU A 1 161 ? 11.283 -13.757 -7.382 1.00 97.12 161 GLU A N 1
ATOM 1179 C CA . GLU A 1 161 ? 10.990 -15.189 -7.471 1.00 97.12 161 GLU A CA 1
ATOM 1180 C C . GLU A 1 161 ? 10.100 -15.505 -8.680 1.00 97.12 161 GL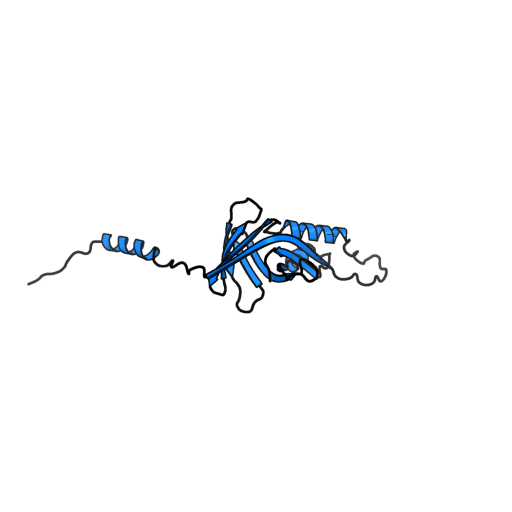U A C 1
ATOM 1182 O O . GLU A 1 161 ? 10.351 -16.468 -9.402 1.00 97.12 161 GLU A O 1
ATOM 1187 N N . ARG A 1 162 ? 9.097 -14.660 -8.941 1.00 96.75 162 ARG A N 1
ATOM 1188 C CA . ARG A 1 162 ? 8.175 -14.819 -10.074 1.00 96.75 162 ARG A CA 1
ATOM 1189 C C . ARG A 1 162 ? 8.810 -14.491 -11.430 1.00 96.75 162 ARG A C 1
ATOM 1191 O O . ARG A 1 162 ? 8.469 -15.123 -12.428 1.00 96.75 162 ARG A O 1
ATOM 1198 N N . TYR A 1 163 ? 9.728 -13.526 -11.468 1.00 94.62 163 TYR A N 1
ATOM 1199 C CA . TYR A 1 163 ? 10.373 -13.014 -12.681 1.00 94.62 163 TYR A CA 1
ATOM 1200 C C . TYR A 1 163 ? 11.912 -13.061 -12.583 1.00 94.62 163 TYR A C 1
ATOM 1202 O O . TYR A 1 163 ? 12.577 -12.025 -12.693 1.00 94.62 163 TYR A O 1
ATOM 1210 N N . PRO A 1 164 ? 12.516 -14.254 -12.407 1.00 92.31 164 PRO A N 1
ATOM 1211 C CA . PRO A 1 164 ? 13.946 -14.388 -12.117 1.00 92.31 164 PRO A CA 1
ATOM 1212 C C . PRO A 1 164 ? 14.849 -13.930 -13.270 1.00 92.31 164 PRO A C 1
ATOM 1214 O O . PRO A 1 164 ? 16.002 -13.575 -13.044 1.00 92.31 164 PRO A O 1
ATOM 1217 N N . SER A 1 165 ? 14.338 -13.908 -14.504 1.00 88.94 165 SER A N 1
ATOM 1218 C CA . SER A 1 165 ? 15.088 -13.486 -15.691 1.00 88.94 165 SER A CA 1
ATOM 1219 C C . SER A 1 165 ? 15.225 -11.970 -15.840 1.00 88.94 165 SER A C 1
ATOM 1221 O O . SER A 1 165 ? 15.979 -11.531 -16.700 1.00 88.94 165 SER A O 1
ATOM 1223 N N . LEU A 1 166 ? 14.492 -11.166 -15.059 1.00 89.12 166 LEU A N 1
ATOM 1224 C CA . LEU A 1 166 ? 14.438 -9.712 -15.255 1.00 89.12 166 LEU A CA 1
ATOM 1225 C C . LEU A 1 166 ? 15.395 -8.917 -14.353 1.00 89.12 166 LEU A C 1
ATOM 1227 O O . LEU A 1 166 ? 15.377 -7.692 -14.392 1.00 89.12 166 LEU A O 1
ATOM 1231 N N . ASP A 1 167 ? 16.193 -9.597 -13.520 1.00 91.00 167 ASP A N 1
ATOM 1232 C CA . ASP A 1 167 ? 17.117 -8.998 -12.537 1.00 91.00 167 ASP A CA 1
ATOM 1233 C C . ASP A 1 167 ? 1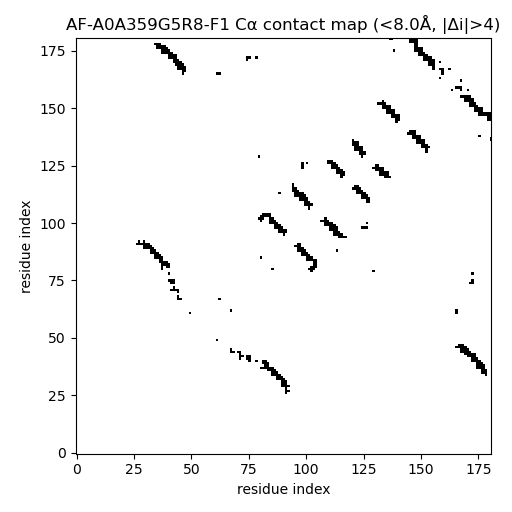6.528 -7.770 -11.808 1.00 91.00 167 ASP A C 1
ATOM 1235 O O . ASP A 1 167 ? 17.130 -6.691 -11.721 1.00 91.00 167 ASP A O 1
ATOM 1239 N N . LEU A 1 168 ? 15.293 -7.927 -11.312 1.00 94.94 168 LEU A N 1
ATOM 1240 C CA . LEU A 1 168 ? 14.562 -6.863 -10.629 1.00 94.94 168 LEU A CA 1
ATOM 1241 C C . LEU A 1 168 ? 15.352 -6.405 -9.400 1.00 94.94 168 LEU A C 1
ATOM 1243 O O . LEU A 1 168 ? 15.738 -7.202 -8.542 1.00 94.94 168 LEU A O 1
ATOM 1247 N N . ARG A 1 169 ? 15.595 -5.104 -9.279 1.00 95.50 169 ARG A N 1
ATOM 1248 C CA . ARG A 1 169 ? 16.325 -4.487 -8.165 1.00 95.50 169 ARG A CA 1
ATOM 1249 C C . ARG A 1 169 ? 15.400 -3.987 -7.074 1.00 95.50 169 ARG A C 1
ATOM 1251 O O . ARG A 1 169 ? 15.741 -4.138 -5.899 1.00 95.50 169 ARG A O 1
ATOM 1258 N N . ARG A 1 170 ? 14.234 -3.482 -7.460 1.00 97.31 170 ARG A N 1
ATOM 1259 C CA . ARG A 1 170 ? 13.238 -2.940 -6.545 1.00 97.31 170 ARG A CA 1
ATOM 1260 C C . ARG A 1 170 ? 11.854 -3.088 -7.152 1.00 97.31 170 ARG A C 1
ATOM 1262 O O . ARG A 1 170 ? 11.648 -2.733 -8.305 1.00 97.31 170 ARG A O 1
ATOM 1269 N N . VAL A 1 171 ? 10.917 -3.607 -6.372 1.00 98.44 171 VAL A N 1
ATOM 1270 C CA . VAL A 1 171 ? 9.495 -3.633 -6.710 1.00 98.44 171 VAL A CA 1
ATOM 1271 C C . VAL A 1 171 ? 8.739 -3.189 -5.476 1.00 98.44 171 VAL A C 1
ATOM 1273 O O . VAL A 1 171 ? 8.688 -3.916 -4.488 1.00 98.44 171 VAL A O 1
ATOM 1276 N N . VAL A 1 172 ? 8.174 -1.988 -5.515 1.00 98.38 172 VAL A N 1
ATOM 1277 C CA . VAL A 1 172 ? 7.402 -1.453 -4.391 1.00 98.38 172 VAL A CA 1
ATOM 1278 C C . VAL A 1 172 ? 6.032 -0.990 -4.841 1.00 98.38 172 VAL A C 1
ATOM 1280 O O . VAL A 1 172 ? 5.880 -0.417 -5.921 1.00 98.38 172 VAL A O 1
ATOM 1283 N N . ARG A 1 173 ? 5.039 -1.217 -3.983 1.00 98.62 173 ARG A N 1
ATOM 1284 C CA . ARG A 1 173 ? 3.702 -0.640 -4.108 1.00 98.62 173 ARG A CA 1
ATOM 1285 C C . ARG A 1 173 ? 3.592 0.559 -3.180 1.00 98.62 173 ARG A C 1
ATOM 1287 O O . ARG A 1 173 ? 3.904 0.441 -2.000 1.00 98.62 173 ARG A O 1
ATOM 1294 N N . ASN A 1 174 ? 3.117 1.680 -3.700 1.00 98.62 174 ASN A N 1
ATOM 1295 C CA . ASN A 1 174 ? 2.852 2.890 -2.939 1.00 98.62 174 ASN A CA 1
ATOM 1296 C C . ASN A 1 174 ? 1.352 3.181 -2.927 1.00 98.62 174 ASN A C 1
ATOM 1298 O O . ASN A 1 174 ? 0.742 3.351 -3.980 1.00 98.62 174 ASN A O 1
ATOM 1302 N N . GLU A 1 175 ? 0.778 3.279 -1.736 1.00 98.56 175 GLU A N 1
ATOM 1303 C CA . GLU A 1 175 ? -0.596 3.711 -1.488 1.00 98.56 175 GLU A CA 1
ATOM 1304 C C . GLU A 1 175 ? -0.542 5.131 -0.913 1.00 98.56 175 GLU A C 1
ATOM 1306 O O . GLU A 1 175 ? -0.025 5.366 0.181 1.00 98.56 175 GLU A O 1
ATOM 1311 N N . TYR A 1 176 ? -1.020 6.103 -1.685 1.00 98.31 176 TYR A N 1
ATOM 1312 C CA . TYR A 1 176 ? -0.962 7.521 -1.334 1.00 98.31 176 TYR A CA 1
ATOM 1313 C C . TYR A 1 176 ? -2.258 7.935 -0.656 1.00 98.31 176 TYR A C 1
ATOM 1315 O O . TYR A 1 176 ? -3.336 7.638 -1.172 1.00 98.31 176 TYR A O 1
ATOM 1323 N N . THR A 1 177 ? -2.160 8.627 0.476 1.00 98.00 177 THR A N 1
ATOM 1324 C CA . THR A 1 177 ? -3.317 8.934 1.325 1.00 98.00 177 THR A CA 1
ATOM 1325 C C . THR A 1 177 ? -3.597 10.432 1.394 1.00 98.00 177 THR A C 1
ATOM 1327 O O . THR A 1 177 ? -2.699 11.251 1.215 1.00 98.00 177 THR A O 1
ATOM 1330 N N . ALA A 1 178 ? -4.834 10.811 1.711 1.00 91.69 178 ALA A N 1
ATOM 1331 C CA . ALA A 1 178 ? -5.191 12.214 1.955 1.00 91.69 178 ALA A CA 1
ATOM 1332 C C . ALA A 1 178 ? -4.717 12.748 3.323 1.00 91.69 178 ALA A C 1
ATOM 1334 O O . ALA A 1 178 ? -4.866 13.934 3.619 1.00 91.69 178 ALA A O 1
ATOM 1335 N N . THR A 1 179 ? -4.181 11.878 4.175 1.00 95.62 179 THR A N 1
ATOM 1336 C CA . THR A 1 179 ? -3.863 12.180 5.571 1.00 95.62 179 THR A CA 1
ATOM 1337 C C . THR A 1 179 ? -2.516 12.867 5.664 1.00 95.62 179 THR A C 1
ATOM 1339 O O . THR A 1 179 ? -1.549 12.407 5.071 1.00 95.62 179 THR A O 1
ATOM 1342 N N . HIS A 1 180 ? -2.419 13.949 6.428 1.00 93.38 180 HIS A N 1
ATOM 1343 C CA . HIS A 1 180 ? -1.143 14.635 6.612 1.00 93.38 180 HIS A CA 1
ATOM 1344 C C . HIS A 1 180 ? -0.151 13.811 7.440 1.00 93.38 180 HIS A C 1
ATOM 1346 O O . HIS A 1 180 ? -0.551 13.186 8.424 1.00 93.38 180 HIS A O 1
ATOM 1352 N N . TYR A 1 181 ? 1.122 13.849 7.031 1.00 85.50 181 TYR A N 1
ATOM 1353 C CA . TYR A 1 181 ? 2.247 13.236 7.747 1.00 85.50 181 TYR A CA 1
ATOM 1354 C C . TYR A 1 181 ? 2.680 14.096 8.946 1.00 85.50 181 TYR A C 1
ATOM 1356 O O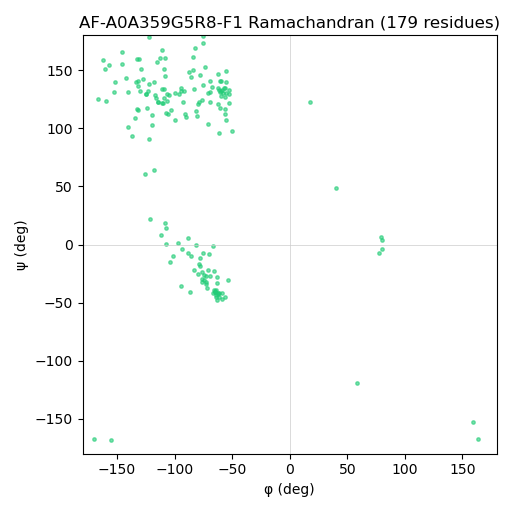 . TYR A 1 181 ? 2.497 15.343 8.897 1.00 85.50 181 TYR A O 1
#

Secondary structure (DSSP, 8-state):
---------THHHHHHHHHGGGSS---PPP-EEEEEEEEEEEEEEEEPPPPP----TTSPPPPPHHHHHHHHHHHHHT-SS-TT-EEEEEEEETTEEEEEEESSTTSPPEEEEEE--TT-SEEEEEETTEEEEEEEEEE-SSTTSPPEEEEEEE-HHHHHHH-GGG-EEEEEEEEEEEEE-

Sequence (181 aa):
MTTPLRNTSPQLLAAAAALLLAACSEKTETFYTARYDILRVEALVEQAAPEPAAASDDTPAAPTDEALAAIAAEVVASSPVVAGGSYTLDFDRYDGGELTLVTTPGTEPQQGTFTKQPGADSIRFIAGELDNTVFVGSYDPEAGGRPCVRFETDLTAAYRERYPSLDLRRVVRNEYTATHY

pLDDT: mean 85.14, std 18.65, range [36.69, 98.62]

Foldseek 3Di:
DDDDDDDDDPVVVVVVVVVVVVPPPPPLDQPDKDKWQFAAKWKDWDADDPDPDPPDPPDPDADDPVVSVVLRVVLRVPDQAGHRWMWMFGDSDPFKDKIFTGRYHPDDTWIWIKGHPVVAQWIFTDTDPDTFIWGWDWDDPDVVDAIFIKTKGWCQVVVCVVCVPNRIPTIIMIGTGPHGD

Radius of gyration: 26.22 Å; Cα contacts (8 Å, |Δi|>4): 329; chains: 1; bounding box: 56×62×99 Å